Protein AF-A0A1E1LKE5-F1 (afdb_monomer)

Nearest PDB structures (foldseek):
  6qfj-assembly4_D  TM=6.938E-01  e=6.919E+00  Desulfamplus magnetovallimortis
  6h87-assembly1_A-2  TM=5.628E-01  e=7.673E+00  Magnetospirillum gryphiswaldense
  8jiw-assembly1_BD  TM=2.304E-01  e=3.720E+00  Triticum aestivum

Radius of gyration: 19.39 Å; Cα contacts (8 Å, |Δi|>4): 423; chains: 1; bounding box: 46×50×47 Å

Mean predicted aligned error: 7.58 Å

pLDDT: mean 83.62, std 15.42, range [35.84, 97.69]

Sequence (274 aa):
MYQSKLFDRKVVGITKNREGSHVGLVVHEGEIPTPTKDHDWLYNLSYKWFEEEFQDDENSENEDKRAILAHAASMQSIIMLHDIVGYFLKDIVYAISEVQVMPARGQRSVLVFDSNNELEVSSLEHFILVIALKNNSGTFILDLCGAQYGFYQPISRFDEYKARGRAVGPPALFNGPGSIRYRTEHIKDEKTRRGALTRLNLEVSQKLFVGAVNWEHEYGTPIAKMLQASPTMFENRKEGLLHYVAYEVQECLDKMTGAKDPFRYMGIGAPGPT

Foldseek 3Di:
DLLLFKPLFAWPDWDWDDDPLAIEIETETADQPDDPALCSSIDTPPCVNCVPPPPPPVPDDSLVSLLVSLPLCQLLVCLLQLLVVCVLCVVWFPFKWKFWKQWDQASYAYWYAYNVRHTDPRDSTHMWIWTHTPVNPAIKIQRSRCSNRPPPDRIDGPVVCVNTTDTPDDIHTSPDCPHSNNVCPVLCPDPDSSNSSSVLSNLNSVLLNVQLVVLCVVLVHDSVVLVVDDPVSVVVSVVLSVVRSVVSSVVSVCVSVVPDDPCVPPPPDNPPHD

Solvent-accessible surface area (backbone atoms only — not comparable to full-atom values): 15196 Å² total; per-residue (Å²): 111,61,69,80,44,35,26,81,56,47,75,72,46,77,47,82,47,75,59,90,84,32,40,39,37,40,36,33,32,43,83,74,72,90,63,88,52,58,64,63,51,51,27,73,59,66,58,70,80,33,55,80,86,44,64,71,43,99,84,48,80,49,60,65,60,46,15,60,66,17,51,89,30,26,64,57,54,47,44,30,41,43,53,38,51,52,61,78,38,60,90,56,42,67,46,54,27,38,32,4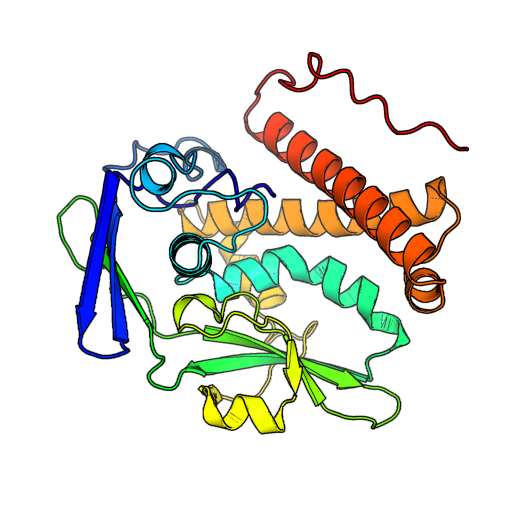8,27,40,64,44,93,46,50,28,44,73,45,44,24,41,63,82,72,45,74,59,82,69,72,76,72,36,42,35,38,40,38,32,35,63,82,70,83,48,47,32,32,45,30,87,28,34,26,26,33,60,40,75,67,38,63,48,48,46,78,68,44,57,78,52,31,44,73,74,61,81,70,18,44,58,92,33,86,67,10,68,61,56,60,43,64,70,41,46,75,40,98,42,74,68,9,28,53,44,43,53,26,48,54,41,9,52,28,42,31,52,32,49,54,49,47,26,65,75,70,72,48,54,67,81,54,42,80,73,43,56,70,69,57,30,51,56,50,50,52,53,49,51,56,49,24,47,47,47,36,49,55,51,50,32,63,74,66,66,51,76,70,79,57,86,77,55,88,74,64,76,83,70,93,126

Organism: NCBI:txid2792576

Secondary structure (DSSP, 8-state):
--TTTEESS-EEEEEEEEETTEEEEEEEEPPPP--SSGGGG-EE--THHHHTTS---TT---HHHHHHHHTT-HHHHHHHHHHHHHHHHTTTEEEEEEEEEEE---SEEEEEE-TTS-B------EEEEEEEETTSS-EEEE-TTGGGGT---SEEEHHHHTTTEEE-SPPEETTSTTSHHHHTTTGGG-SSHHHHHHHHHHHHHHHHHHHHHHHHHHTT--HHHHTTS-HHHHHHHHHHHHHHHHHHHHHHHHHHHT---GGGGS--------

Structure (mmCIF, N/CA/C/O backbone):
data_AF-A0A1E1LKE5-F1
#
_entry.id   AF-A0A1E1LKE5-F1
#
loop_
_atom_site.group_PDB
_atom_site.id
_atom_site.type_symbol
_atom_site.label_atom_id
_atom_site.label_alt_id
_atom_site.label_comp_id
_atom_site.label_asym_id
_atom_site.label_entity_id
_atom_site.label_seq_id
_atom_site.pdbx_PDB_ins_code
_atom_site.Cartn_x
_atom_site.Cartn_y
_atom_site.Cartn_z
_atom_site.occupancy
_atom_site.B_iso_or_equiv
_atom_site.auth_seq_id
_atom_site.auth_comp_id
_atom_site.auth_asym_id
_atom_site.auth_atom_id
_atom_site.pdbx_PDB_model_num
ATOM 1 N N . MET A 1 1 ? -0.833 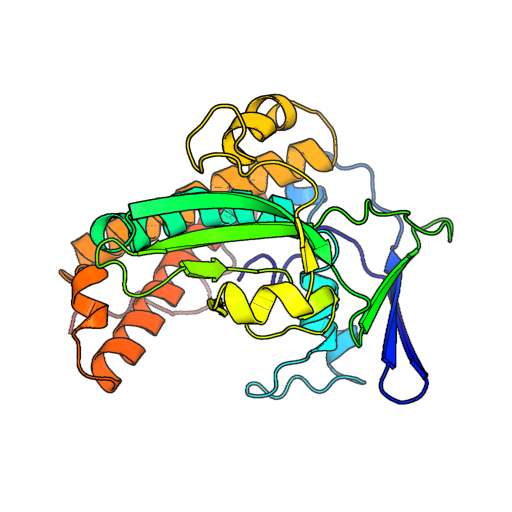8.595 -1.072 1.00 48.12 1 MET A N 1
ATOM 2 C CA . MET A 1 1 ? -0.451 10.014 -1.218 1.00 48.12 1 MET A CA 1
ATOM 3 C C . MET A 1 1 ? 0.938 10.206 -1.802 1.00 48.12 1 MET A C 1
ATOM 5 O O . MET A 1 1 ? 1.045 10.916 -2.792 1.00 48.12 1 MET A O 1
ATOM 9 N N . TYR A 1 2 ? 1.981 9.568 -1.256 1.00 46.91 2 TYR A N 1
ATOM 10 C CA . TYR A 1 2 ? 3.263 9.533 -1.962 1.00 46.91 2 TYR A CA 1
ATOM 11 C C . TYR A 1 2 ? 3.234 8.498 -3.093 1.00 46.91 2 TYR A C 1
ATOM 13 O O . TYR A 1 2 ? 3.533 8.889 -4.196 1.00 46.91 2 TYR A O 1
ATOM 21 N N . GLN A 1 3 ? 2.720 7.269 -2.918 1.00 51.50 3 GLN A N 1
ATOM 22 C CA . GLN A 1 3 ? 2.601 6.297 -4.036 1.00 51.50 3 GLN A CA 1
ATOM 23 C C . GLN A 1 3 ? 1.67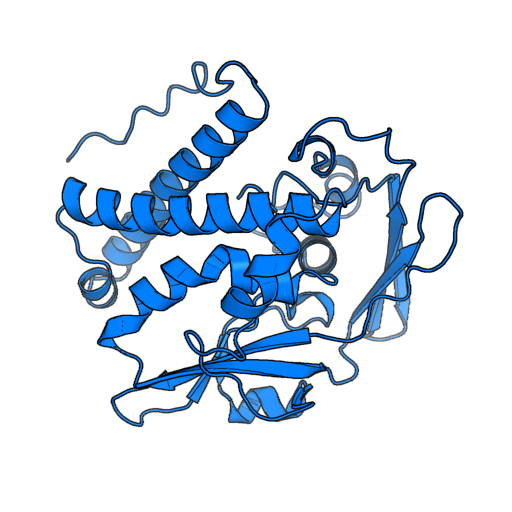5 6.746 -5.184 1.00 51.50 3 GLN A C 1
ATOM 25 O O . GLN A 1 3 ? 1.780 6.276 -6.307 1.00 51.50 3 GLN A O 1
ATOM 30 N N . SER A 1 4 ? 0.765 7.685 -4.915 1.00 51.41 4 SER A N 1
ATOM 31 C CA . SER A 1 4 ? -0.080 8.310 -5.943 1.00 51.41 4 SER A CA 1
ATOM 32 C C . SER A 1 4 ? 0.635 9.428 -6.714 1.00 51.41 4 SER A C 1
ATOM 34 O O . SER A 1 4 ? 0.093 9.917 -7.697 1.00 51.41 4 SER A O 1
ATOM 36 N N . LYS A 1 5 ? 1.816 9.856 -6.247 1.00 54.50 5 LYS A N 1
ATOM 37 C CA . LYS A 1 5 ? 2.658 10.917 -6.829 1.00 54.50 5 LYS A CA 1
ATOM 38 C C . LYS A 1 5 ? 4.022 10.383 -7.297 1.00 54.50 5 LYS A C 1
ATOM 40 O O . LYS A 1 5 ? 4.568 10.862 -8.284 1.00 54.50 5 LYS A O 1
ATOM 45 N N . LEU A 1 6 ? 4.542 9.387 -6.592 1.00 61.66 6 LEU A N 1
ATOM 46 C CA . LEU A 1 6 ? 5.849 8.767 -6.704 1.00 61.66 6 LEU A CA 1
ATOM 47 C C . LEU A 1 6 ? 5.655 7.278 -6.970 1.00 61.66 6 LEU A C 1
ATOM 49 O O . LEU A 1 6 ? 5.021 6.571 -6.193 1.00 61.66 6 LEU A O 1
ATOM 53 N N . PHE A 1 7 ? 6.214 6.818 -8.069 1.00 71.94 7 PHE A N 1
ATOM 54 C CA . PHE A 1 7 ? 6.172 5.454 -8.537 1.00 71.94 7 PHE A CA 1
ATOM 55 C C . PHE A 1 7 ? 7.549 4.830 -8.345 1.00 71.94 7 PHE A C 1
ATOM 57 O O . PHE A 1 7 ? 8.569 5.484 -8.543 1.00 71.94 7 PHE A O 1
ATOM 64 N N . ASP A 1 8 ? 7.606 3.565 -7.956 1.00 73.88 8 ASP A N 1
ATOM 65 C CA . ASP A 1 8 ? 8.868 2.849 -7.759 1.00 73.88 8 ASP A CA 1
ATOM 66 C C . ASP A 1 8 ? 9.497 2.378 -9.079 1.00 73.88 8 ASP A C 1
ATOM 68 O O . ASP A 1 8 ? 10.479 1.635 -9.069 1.00 73.88 8 ASP A O 1
ATOM 72 N N . ARG A 1 9 ? 8.910 2.786 -10.211 1.00 82.69 9 ARG A N 1
ATOM 73 C CA . ARG A 1 9 ? 9.268 2.437 -11.587 1.00 82.69 9 ARG A CA 1
ATOM 74 C C . ARG A 1 9 ? 9.298 3.704 -12.431 1.00 82.69 9 ARG A C 1
ATOM 76 O O . ARG A 1 9 ? 8.473 4.603 -12.260 1.00 82.69 9 ARG A O 1
ATOM 83 N N . LYS A 1 10 ? 10.205 3.766 -13.400 1.00 86.31 10 LYS A N 1
ATOM 84 C CA . LYS A 1 10 ? 10.260 4.874 -14.355 1.00 86.31 10 LYS A CA 1
ATOM 85 C C . LYS A 1 10 ? 9.421 4.531 -15.581 1.00 86.31 10 LYS A C 1
ATOM 87 O O . LYS A 1 10 ? 9.927 3.920 -16.508 1.00 86.31 10 LYS A O 1
ATOM 92 N N . VAL A 1 11 ? 8.150 4.917 -15.607 1.00 86.38 11 VAL A N 1
ATOM 93 C CA . VAL A 1 11 ? 7.261 4.607 -16.744 1.00 86.38 11 VAL A CA 1
ATOM 94 C C . VAL A 1 11 ? 7.517 5.553 -17.916 1.00 86.38 11 VAL A C 1
ATOM 96 O O . VAL A 1 11 ? 7.441 6.774 -17.762 1.00 86.38 11 VAL A O 1
ATOM 99 N N . VAL A 1 12 ? 7.786 4.985 -19.093 1.00 88.62 12 VAL A N 1
ATOM 100 C CA . VAL A 1 12 ? 8.001 5.720 -20.355 1.00 88.62 12 VAL A CA 1
ATOM 101 C C . VAL A 1 12 ? 6.931 5.451 -21.409 1.00 88.62 12 VAL A C 1
ATOM 103 O O . VAL A 1 12 ? 6.930 6.111 -22.443 1.00 88.62 12 VAL A O 1
ATOM 106 N N . GLY A 1 13 ? 6.019 4.512 -21.158 1.00 88.12 13 GLY A N 1
ATOM 107 C CA . GLY A 1 13 ? 4.879 4.261 -22.030 1.00 88.12 13 GLY A CA 1
ATOM 108 C C . GLY A 1 13 ? 3.876 3.302 -21.406 1.00 88.12 13 GLY A C 1
ATOM 109 O O . GLY A 1 13 ? 4.240 2.429 -20.618 1.00 88.12 13 GLY A O 1
ATOM 110 N N . ILE A 1 14 ? 2.606 3.468 -21.767 1.00 88.81 14 ILE A N 1
ATOM 111 C CA . ILE A 1 14 ? 1.515 2.567 -21.395 1.00 88.81 14 ILE A CA 1
ATOM 112 C C . ILE A 1 14 ? 0.719 2.273 -22.665 1.00 88.81 14 ILE A C 1
ATOM 114 O O . ILE A 1 14 ? 0.322 3.196 -23.367 1.00 88.81 14 ILE A O 1
ATOM 118 N N . THR A 1 15 ? 0.474 0.997 -22.954 1.00 90.50 15 THR A N 1
ATOM 119 C CA . THR A 1 15 ? -0.419 0.561 -24.035 1.00 90.50 15 THR A CA 1
ATOM 120 C C . THR A 1 15 ? -1.603 -0.192 -23.444 1.00 90.50 15 THR A C 1
ATOM 122 O O . THR A 1 15 ? -1.434 -1.025 -22.550 1.00 90.50 15 THR A O 1
ATOM 125 N N . LYS A 1 16 ? -2.811 0.071 -23.951 1.00 91.00 16 LYS A N 1
ATOM 126 C CA . LYS A 1 16 ? -4.046 -0.584 -23.509 1.00 91.00 16 LYS A CA 1
ATOM 127 C C . LYS A 1 16 ? -4.640 -1.444 -24.618 1.00 91.00 16 LYS A C 1
ATOM 129 O O . LYS A 1 16 ? -4.980 -0.947 -25.685 1.00 91.00 16 LYS A O 1
ATOM 134 N N . ASN A 1 17 ? -4.848 -2.719 -24.314 1.00 91.00 17 ASN A N 1
ATOM 135 C CA . ASN A 1 17 ? -5.500 -3.689 -25.186 1.00 91.00 17 ASN A CA 1
ATOM 136 C C . ASN A 1 17 ? -6.834 -4.124 -24.567 1.00 91.00 17 ASN A C 1
ATOM 138 O O . ASN A 1 17 ? -6.932 -4.308 -23.352 1.00 91.00 17 ASN A O 1
ATOM 142 N N . ARG A 1 18 ? -7.872 -4.299 -25.389 1.00 90.81 18 ARG A N 1
ATOM 143 C CA . ARG A 1 18 ? -9.178 -4.806 -24.944 1.00 90.81 18 ARG A CA 1
ATOM 144 C C . ARG A 1 18 ? -9.571 -6.024 -25.766 1.00 90.81 18 ARG A C 1
ATOM 146 O O . ARG A 1 18 ? -9.577 -5.957 -26.991 1.00 90.81 18 ARG A O 1
ATOM 153 N N . GLU A 1 19 ? -9.945 -7.102 -25.087 1.00 89.75 19 GLU A N 1
ATOM 154 C CA . GLU A 1 19 ? -10.471 -8.318 -25.707 1.00 89.75 19 GLU A CA 1
ATOM 155 C C . GLU A 1 19 ? -11.762 -8.724 -24.986 1.00 89.75 19 GLU A C 1
ATOM 157 O O . GLU A 1 19 ? -11.749 -9.208 -23.854 1.00 89.75 19 GLU A O 1
ATOM 162 N N . GLY A 1 20 ? -12.910 -8.457 -25.615 1.00 89.56 20 GLY A N 1
ATOM 163 C CA . GLY A 1 20 ? -14.210 -8.602 -24.958 1.00 89.56 20 GLY A CA 1
ATOM 164 C C . GLY A 1 20 ? -14.316 -7.709 -23.716 1.00 89.56 20 GLY A C 1
ATOM 165 O O 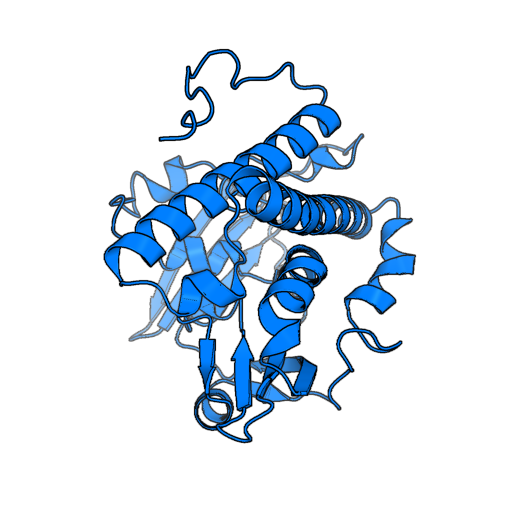. GLY A 1 20 ? -14.154 -6.493 -23.806 1.00 89.56 20 GLY A O 1
ATOM 166 N N . SER A 1 21 ? -14.586 -8.314 -22.555 1.00 87.56 21 SER A N 1
ATOM 167 C CA . SER A 1 21 ? -14.610 -7.621 -21.257 1.00 87.56 21 SER A CA 1
ATOM 168 C C . SER A 1 21 ? -13.243 -7.552 -20.566 1.00 87.56 21 SER A C 1
ATOM 170 O O . SER A 1 21 ? -13.153 -6.980 -19.484 1.00 87.56 21 SER A O 1
ATOM 172 N N . HIS A 1 22 ? -12.198 -8.165 -21.132 1.00 90.19 22 HIS A N 1
ATOM 173 C CA . HIS A 1 22 ? -10.860 -8.176 -20.542 1.00 90.19 22 HIS A CA 1
ATOM 174 C C . HIS A 1 22 ? -10.060 -6.938 -20.953 1.00 90.19 22 HIS A C 1
ATOM 176 O O . HIS A 1 22 ? -10.039 -6.562 -22.128 1.00 90.19 22 HIS A O 1
ATOM 182 N N . VAL A 1 23 ? -9.364 -6.331 -19.991 1.00 90.69 23 VAL A N 1
ATOM 183 C CA . VAL A 1 23 ? -8.480 -5.178 -20.200 1.00 90.69 23 VAL A CA 1
ATOM 184 C C . VAL A 1 23 ? -7.030 -5.567 -19.908 1.00 90.69 23 VAL A C 1
ATOM 186 O O . VAL A 1 23 ? -6.657 -5.842 -18.770 1.00 90.69 23 VAL A O 1
ATOM 189 N N . GLY A 1 24 ? -6.185 -5.552 -20.934 1.00 92.00 24 GLY A N 1
ATOM 190 C CA . GLY A 1 24 ? -4.739 -5.702 -20.800 1.00 92.00 24 GLY A CA 1
ATOM 191 C C . GLY A 1 24 ? -4.043 -4.345 -20.779 1.00 92.00 24 GLY A C 1
ATOM 192 O O . GLY A 1 24 ? -4.257 -3.533 -21.676 1.00 92.00 24 GLY A O 1
ATOM 193 N N . LEU A 1 25 ? -3.195 -4.106 -19.784 1.00 91.38 25 LEU A N 1
ATOM 194 C CA . LEU A 1 25 ? -2.284 -2.965 -19.733 1.00 91.38 25 LEU A CA 1
ATOM 195 C C . LEU A 1 25 ? -0.851 -3.455 -19.922 1.00 91.38 25 LEU A C 1
ATOM 197 O O . LEU A 1 25 ? -0.440 -4.416 -19.277 1.00 91.38 25 LEU A O 1
ATOM 201 N N . VAL A 1 26 ? -0.104 -2.788 -20.792 1.00 92.50 26 VAL A N 1
ATOM 202 C CA . VAL A 1 26 ? 1.321 -3.028 -21.025 1.00 92.50 26 VAL A CA 1
ATOM 203 C C . VAL A 1 26 ? 2.073 -1.772 -20.616 1.00 92.50 26 VAL A C 1
ATOM 205 O O . VAL A 1 26 ? 1.855 -0.712 -21.195 1.00 92.50 26 VAL A O 1
ATOM 208 N N . VAL A 1 27 ? 2.923 -1.879 -19.603 1.00 90.88 27 VAL A N 1
ATOM 209 C CA . VAL A 1 27 ? 3.733 -0.783 -19.070 1.00 90.88 27 VAL A CA 1
ATOM 210 C C . VAL A 1 27 ? 5.165 -0.964 -19.556 1.00 90.88 27 VAL A C 1
ATOM 212 O O . VAL A 1 27 ? 5.725 -2.045 -19.411 1.00 90.88 27 VAL A O 1
ATOM 215 N N . HIS A 1 28 ? 5.755 0.087 -20.114 1.00 91.38 28 HIS A N 1
ATOM 216 C CA . HIS A 1 28 ? 7.154 0.114 -20.533 1.00 91.38 28 HIS A CA 1
ATOM 217 C C . HIS A 1 28 ? 7.962 0.962 -19.554 1.00 91.38 28 HIS A C 1
ATOM 219 O O . HIS A 1 28 ? 7.637 2.134 -19.322 1.00 91.38 28 HIS A O 1
ATOM 225 N N . GLU A 1 29 ? 9.009 0.375 -18.982 1.00 90.25 29 GLU A N 1
ATOM 226 C CA . GLU A 1 29 ? 9.938 1.061 -18.093 1.00 90.25 29 GLU A CA 1
ATOM 227 C C . GLU A 1 29 ? 11.111 1.665 -18.873 1.00 90.25 29 GLU A C 1
ATOM 229 O O . GLU A 1 29 ? 11.599 1.122 -19.861 1.00 90.25 29 GLU A O 1
ATOM 234 N N . GLY A 1 30 ? 11.555 2.839 -18.440 1.00 88.06 30 GLY A N 1
ATOM 235 C CA . GLY A 1 30 ? 12.740 3.503 -18.955 1.00 88.06 30 GLY A CA 1
ATOM 236 C C . GLY A 1 30 ? 13.976 3.139 -18.153 1.00 88.06 30 GLY A C 1
ATOM 237 O O . GLY A 1 30 ? 13.892 2.698 -17.009 1.00 88.06 30 GLY A O 1
ATOM 238 N N . GLU A 1 31 ? 15.138 3.417 -18.733 1.00 88.19 31 GLU A N 1
ATOM 239 C CA . GLU A 1 31 ? 16.419 3.201 -18.068 1.00 88.19 31 GLU A CA 1
ATOM 240 C C . GLU A 1 31 ? 16.496 3.981 -16.744 1.00 88.19 31 GLU A C 1
ATOM 242 O O . GLU A 1 31 ? 16.230 5.196 -16.691 1.00 88.19 31 GLU A O 1
ATOM 247 N N . ILE A 1 32 ? 16.845 3.260 -15.679 1.00 83.06 32 ILE A N 1
ATOM 248 C CA . ILE A 1 32 ? 17.028 3.784 -14.328 1.00 83.06 32 ILE A CA 1
ATOM 249 C C . ILE A 1 32 ? 18.503 4.176 -14.168 1.00 83.06 32 ILE A C 1
ATOM 251 O O . ILE A 1 32 ? 19.369 3.301 -14.241 1.00 83.06 32 ILE A O 1
ATOM 255 N N . PRO A 1 33 ? 18.819 5.468 -13.946 1.00 83.62 33 PRO A N 1
ATOM 256 C CA . PRO A 1 33 ? 20.177 5.882 -13.613 1.00 83.62 33 PRO A CA 1
ATOM 257 C C . PRO A 1 33 ? 20.674 5.150 -12.366 1.00 83.62 33 PRO A C 1
ATOM 259 O O . PRO A 1 33 ? 19.877 4.851 -11.478 1.00 83.62 33 PRO A O 1
ATOM 262 N N . THR A 1 34 ? 21.986 4.919 -12.264 1.00 85.81 34 THR A N 1
ATOM 263 C CA . THR A 1 34 ? 22.591 4.290 -11.082 1.00 85.81 34 THR A CA 1
ATOM 264 C C . THR A 1 34 ? 22.188 5.048 -9.812 1.00 85.81 34 THR A C 1
ATOM 266 O O . THR A 1 34 ? 22.630 6.186 -9.624 1.00 85.81 34 THR A O 1
ATOM 269 N N . PRO A 1 35 ? 21.371 4.444 -8.934 1.00 85.00 35 PRO A N 1
ATOM 270 C CA . PRO A 1 35 ? 20.856 5.133 -7.768 1.00 85.00 35 PRO A CA 1
ATOM 271 C C . PRO A 1 35 ? 21.954 5.255 -6.718 1.00 85.00 35 PRO A C 1
ATOM 273 O O . PRO A 1 35 ? 22.701 4.316 -6.442 1.00 85.00 35 PRO A O 1
ATOM 276 N N . THR A 1 36 ? 22.044 6.436 -6.124 1.00 85.44 36 THR A N 1
ATOM 277 C CA . THR A 1 36 ? 23.004 6.773 -5.069 1.00 85.44 36 THR A CA 1
ATOM 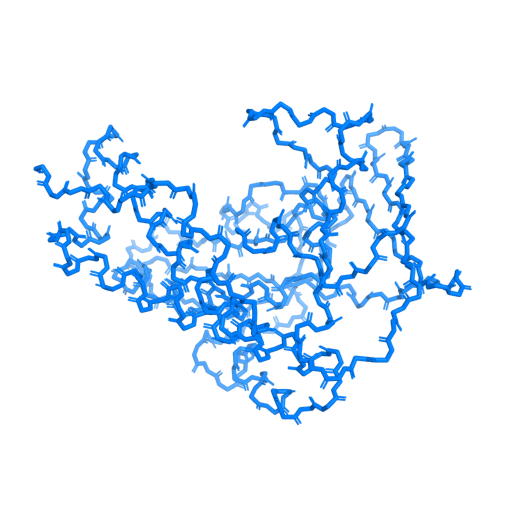278 C C . THR A 1 36 ? 22.359 6.781 -3.687 1.00 85.44 36 THR A C 1
ATOM 280 O O . THR A 1 36 ? 23.049 6.614 -2.680 1.00 85.44 36 THR A O 1
ATOM 283 N N . LYS A 1 37 ? 21.038 6.967 -3.634 1.00 87.69 37 LYS A N 1
ATOM 284 C CA . LYS A 1 37 ? 20.221 7.051 -2.423 1.00 87.69 37 LYS A CA 1
ATOM 285 C C . LYS A 1 37 ? 18.906 6.300 -2.612 1.00 87.69 37 LYS A C 1
ATOM 287 O O . LYS A 1 37 ? 18.480 6.034 -3.731 1.00 87.69 37 LYS A O 1
ATOM 292 N N . ASP A 1 38 ? 18.225 6.008 -1.508 1.00 85.56 38 ASP A N 1
ATOM 293 C CA . ASP A 1 38 ? 16.981 5.229 -1.539 1.00 85.56 38 ASP A CA 1
ATOM 294 C C . ASP A 1 38 ? 15.869 5.889 -2.359 1.00 85.56 38 ASP A C 1
ATOM 296 O O . ASP A 1 38 ? 15.137 5.207 -3.068 1.00 85.56 38 ASP A O 1
ATOM 300 N N . HIS A 1 39 ? 15.762 7.216 -2.309 1.00 84.31 39 HIS A N 1
ATOM 301 C CA . HIS A 1 39 ? 14.745 7.952 -3.058 1.00 84.31 39 HIS A CA 1
ATOM 302 C C . HIS A 1 39 ? 15.030 8.047 -4.561 1.00 84.31 39 HIS A C 1
ATOM 304 O O . HIS A 1 39 ? 14.119 8.388 -5.304 1.00 84.31 39 HIS A O 1
ATOM 310 N N . ASP A 1 40 ? 16.237 7.710 -5.029 1.00 84.25 40 ASP A N 1
ATOM 311 C CA . ASP A 1 40 ? 16.546 7.670 -6.469 1.00 84.25 40 ASP A CA 1
ATOM 312 C C . ASP A 1 40 ? 15.777 6.533 -7.182 1.00 84.25 40 ASP A C 1
ATOM 314 O O . ASP A 1 40 ? 15.691 6.486 -8.411 1.00 84.25 40 ASP A O 1
ATOM 318 N N . TRP A 1 41 ? 15.191 5.615 -6.406 1.00 83.88 41 TRP A N 1
ATOM 319 C CA . TRP A 1 41 ? 14.266 4.587 -6.879 1.00 83.88 41 TRP A CA 1
ATOM 320 C C . TRP A 1 41 ? 12.819 5.075 -7.018 1.00 83.88 41 TRP A C 1
ATOM 322 O O . TRP A 1 41 ? 11.974 4.316 -7.487 1.00 83.88 41 TRP A O 1
ATOM 332 N N . LEU A 1 42 ? 12.519 6.308 -6.600 1.00 83.75 42 LEU A N 1
ATOM 333 C CA . LEU A 1 42 ? 11.198 6.910 -6.712 1.00 83.75 42 LEU A CA 1
ATOM 334 C C . LEU A 1 42 ? 11.169 7.898 -7.882 1.00 83.75 42 LEU A C 1
ATOM 336 O O . LEU A 1 42 ? 11.990 8.806 -7.983 1.00 83.75 42 LEU A O 1
ATOM 340 N N . TYR A 1 43 ? 10.175 7.750 -8.746 1.00 78.06 43 TYR A N 1
ATOM 341 C CA . TYR A 1 43 ? 9.970 8.563 -9.938 1.00 78.06 43 TYR A CA 1
ATOM 342 C C . TYR A 1 43 ? 8.630 9.266 -9.856 1.00 78.06 43 TYR A C 1
ATOM 344 O O . TYR A 1 43 ? 7.655 8.682 -9.405 1.00 78.06 43 TYR A O 1
ATOM 352 N N . ASN A 1 44 ? 8.528 10.498 -10.344 1.00 69.12 44 ASN A N 1
ATOM 353 C CA . ASN A 1 44 ? 7.209 11.103 -10.496 1.00 69.12 44 ASN A CA 1
ATOM 354 C C . ASN A 1 44 ? 6.402 10.301 -11.519 1.00 69.12 44 ASN A C 1
ATOM 356 O O . ASN A 1 44 ? 6.854 10.102 -12.650 1.00 69.12 44 ASN A O 1
ATOM 360 N N . LEU A 1 45 ? 5.201 9.871 -11.134 1.00 66.25 45 LEU A N 1
ATOM 361 C CA . LEU A 1 45 ? 4.261 9.326 -12.100 1.00 66.25 45 LEU A CA 1
ATOM 362 C C . LEU A 1 45 ? 3.831 10.486 -13.005 1.00 66.25 45 LEU A C 1
ATOM 364 O O . LEU A 1 45 ? 3.149 11.405 -12.559 1.00 66.25 45 LEU A O 1
ATOM 368 N N . SER A 1 46 ? 4.293 10.495 -14.257 1.00 63.16 46 SER A N 1
ATOM 369 C CA . SER A 1 46 ? 3.953 11.572 -15.189 1.00 63.16 46 SER A CA 1
ATOM 370 C C . SER A 1 46 ? 2.446 11.563 -15.451 1.00 63.16 46 SER A C 1
ATOM 372 O O . SER A 1 46 ? 1.933 10.658 -16.109 1.00 63.16 46 SER A O 1
ATOM 374 N N . TYR A 1 47 ? 1.753 12.590 -14.952 1.00 55.69 47 TYR A N 1
ATOM 375 C CA . TYR A 1 47 ? 0.311 12.781 -15.135 1.00 55.69 47 TYR A CA 1
ATOM 376 C C . TYR A 1 47 ? -0.086 12.875 -16.609 1.00 55.69 47 TYR A C 1
ATOM 378 O O . TYR A 1 47 ? -1.188 12.476 -16.952 1.00 55.69 47 TYR A O 1
ATOM 386 N N . LYS A 1 48 ? 0.833 13.263 -17.505 1.00 59.19 48 LYS A N 1
ATOM 387 C CA . LYS A 1 48 ? 0.583 13.322 -18.955 1.00 59.19 48 LYS A CA 1
ATOM 388 C C . LYS A 1 48 ? 0.107 11.997 -19.550 1.00 59.19 48 LYS A C 1
ATOM 390 O O . LYS A 1 48 ? -0.689 12.002 -20.478 1.00 59.19 48 LYS A O 1
ATOM 395 N N . TRP A 1 49 ? 0.552 10.867 -18.994 1.00 59.62 49 TRP A N 1
ATOM 396 C CA . TRP A 1 49 ? 0.092 9.540 -19.425 1.00 59.62 49 TRP A CA 1
ATOM 397 C C . TRP A 1 49 ? -1.347 9.238 -19.019 1.00 59.62 49 TRP A C 1
ATOM 399 O O . TRP A 1 49 ? -1.915 8.272 -19.505 1.00 59.62 49 TRP A O 1
ATOM 409 N N . PHE A 1 50 ? -1.915 10.041 -18.124 1.00 61.25 50 PHE A N 1
ATOM 410 C CA . PHE A 1 50 ? -3.277 9.914 -17.633 1.00 61.25 50 PHE A CA 1
ATOM 411 C C . PHE A 1 50 ? -4.153 11.116 -18.037 1.00 61.25 50 PHE A C 1
ATOM 413 O O . PHE A 1 50 ? -5.363 10.985 -18.067 1.00 61.25 50 PHE A O 1
ATOM 420 N N . GLU A 1 51 ? -3.587 12.259 -18.428 1.00 50.44 51 GLU A N 1
ATOM 421 C CA . GLU A 1 51 ? -4.346 13.471 -18.781 1.00 50.44 51 GLU A CA 1
ATOM 422 C C . GLU A 1 51 ? -4.952 13.447 -20.199 1.00 50.44 51 GLU A C 1
ATOM 424 O O . GLU A 1 51 ? -6.077 13.910 -20.375 1.00 50.44 51 GLU A O 1
ATOM 429 N N . GLU A 1 52 ? -4.258 12.903 -21.211 1.00 49.00 52 GLU A N 1
ATOM 430 C CA . GLU A 1 52 ? -4.719 12.993 -22.615 1.00 49.00 52 GLU A CA 1
ATOM 431 C C . GLU A 1 52 ? -5.596 11.805 -23.070 1.00 49.00 52 GLU A C 1
ATOM 433 O O . GLU A 1 52 ? -6.525 11.999 -23.852 1.00 49.00 52 GLU A O 1
ATOM 438 N N . GLU A 1 53 ? -5.370 10.592 -22.546 1.00 47.47 53 GLU A N 1
ATOM 439 C CA . GLU A 1 53 ? -6.168 9.387 -22.868 1.00 47.47 53 GLU A CA 1
ATOM 440 C C . GLU A 1 53 ? -7.039 8.875 -21.705 1.00 47.47 53 GLU A C 1
ATOM 442 O O . GLU A 1 53 ? -7.936 8.057 -21.923 1.00 47.47 53 GLU A O 1
ATOM 447 N N . PHE A 1 54 ? -6.814 9.346 -20.472 1.00 51.59 54 PHE A N 1
ATOM 448 C CA . PHE A 1 54 ? -7.419 8.760 -19.270 1.00 51.59 54 PHE A CA 1
ATOM 449 C C . PHE A 1 54 ? -7.941 9.811 -18.280 1.00 51.59 54 PHE A C 1
ATOM 451 O O . PHE A 1 54 ? -7.650 9.704 -17.089 1.00 51.59 54 PHE A O 1
ATOM 458 N N . GLN A 1 55 ? -8.671 10.810 -18.797 1.00 46.53 55 GLN A N 1
ATOM 459 C CA . GLN A 1 55 ? -9.274 11.943 -18.073 1.00 46.53 55 GLN A CA 1
ATOM 460 C C . GLN A 1 55 ? -9.371 11.711 -16.553 1.00 46.53 55 GLN A C 1
ATOM 462 O O . GLN A 1 55 ? -10.256 10.996 -16.084 1.00 46.53 55 GLN A O 1
ATOM 467 N N . ASP A 1 56 ? -8.438 12.308 -15.801 1.00 45.03 56 ASP A N 1
ATOM 468 C CA . ASP A 1 56 ? -8.541 12.487 -14.350 1.00 45.03 56 ASP A CA 1
ATOM 469 C C . ASP A 1 56 ? -9.710 13.474 -14.125 1.00 45.03 56 ASP A C 1
ATOM 471 O O . ASP A 1 56 ? -9.520 14.680 -13.990 1.00 45.03 56 ASP A O 1
ATOM 475 N N . ASP A 1 57 ? -10.952 12.985 -14.150 1.00 46.12 57 ASP A N 1
ATOM 476 C CA . ASP A 1 57 ? -12.025 13.667 -13.431 1.00 46.12 57 ASP A CA 1
ATOM 477 C C . ASP A 1 57 ? -11.642 13.542 -11.949 1.00 46.12 57 ASP A C 1
ATOM 479 O O . ASP A 1 57 ? -11.356 12.437 -11.479 1.00 46.12 57 ASP A O 1
ATOM 483 N N . GLU A 1 58 ? -11.595 14.642 -11.197 1.00 45.44 58 GLU A N 1
ATOM 484 C CA . GLU A 1 58 ? -11.271 14.622 -9.759 1.00 45.44 58 GLU A CA 1
ATOM 485 C C . GLU A 1 58 ? -12.217 13.692 -8.967 1.00 45.44 58 GLU A C 1
ATOM 487 O O . GLU A 1 58 ? -11.896 13.274 -7.854 1.00 45.44 58 GLU A O 1
ATOM 492 N N . ASN A 1 59 ? -13.342 13.299 -9.583 1.00 46.59 59 ASN A N 1
ATOM 493 C CA . ASN A 1 59 ? -14.288 12.299 -9.096 1.00 46.59 59 ASN A CA 1
ATOM 494 C C . ASN A 1 59 ? -14.210 10.922 -9.795 1.00 46.59 59 ASN A C 1
ATOM 496 O O . ASN A 1 59 ? -14.837 9.977 -9.309 1.00 46.59 59 ASN A O 1
ATOM 500 N N . SER A 1 60 ? -13.475 10.762 -10.907 1.00 45.59 60 SER A N 1
ATOM 501 C CA . SER A 1 60 ? -13.350 9.483 -11.619 1.00 45.59 60 SER A CA 1
ATOM 502 C C . SER A 1 60 ? -12.086 8.724 -11.241 1.00 45.59 60 SER A C 1
ATOM 504 O O . SER A 1 60 ? -10.943 9.060 -11.543 1.00 45.59 60 SER A O 1
ATOM 506 N N . GLU A 1 61 ? -12.365 7.608 -10.601 1.00 57.81 61 GLU A N 1
ATOM 507 C CA . GLU A 1 61 ? -11.537 6.448 -10.384 1.00 57.81 61 GLU A CA 1
ATOM 508 C C . GLU A 1 61 ? -10.869 5.959 -11.681 1.00 57.81 61 GLU A C 1
ATOM 510 O O . GLU A 1 61 ? -11.383 5.062 -12.345 1.00 57.81 61 GLU A O 1
ATOM 515 N N . ASN A 1 62 ? -9.706 6.503 -12.050 1.00 78.75 62 ASN A N 1
ATOM 516 C CA . ASN A 1 62 ? -8.929 5.946 -13.154 1.00 78.75 62 ASN A CA 1
ATOM 517 C C . ASN A 1 62 ? -8.464 4.523 -12.789 1.00 78.75 62 ASN A C 1
ATOM 519 O O . ASN A 1 62 ? -7.440 4.296 -12.140 1.00 78.75 62 ASN A O 1
ATOM 523 N N . GLU A 1 63 ? -9.279 3.549 -13.179 1.00 85.50 63 GLU A N 1
ATOM 524 C CA . GLU A 1 63 ? -9.089 2.125 -12.950 1.00 85.50 63 GLU A CA 1
ATOM 525 C C . GLU A 1 63 ? -7.747 1.614 -13.479 1.00 85.50 63 GLU A C 1
ATOM 527 O O . GLU A 1 63 ? -7.162 0.698 -12.897 1.00 85.50 63 GLU A O 1
ATOM 532 N N . ASP A 1 64 ? -7.259 2.201 -14.575 1.00 85.62 64 ASP A N 1
ATOM 533 C CA . ASP A 1 64 ? -5.992 1.828 -15.193 1.00 85.62 64 ASP A CA 1
ATOM 534 C C . ASP A 1 64 ? -4.821 2.303 -14.328 1.00 85.62 64 ASP A C 1
ATOM 536 O O . ASP A 1 64 ? -3.949 1.508 -13.980 1.00 85.62 64 ASP A O 1
ATOM 540 N N . LYS A 1 65 ? -4.862 3.563 -13.881 1.00 82.88 65 LYS A N 1
ATOM 541 C CA . LYS A 1 65 ? -3.915 4.128 -12.911 1.00 82.88 65 LYS A CA 1
ATOM 542 C C . LYS A 1 65 ? -3.897 3.309 -11.623 1.00 82.88 65 LYS A C 1
ATOM 544 O O . LYS A 1 65 ? -2.827 2.921 -11.167 1.00 82.88 65 LYS A O 1
ATOM 549 N N . ARG A 1 66 ? -5.065 2.967 -11.067 1.00 85.44 66 ARG A N 1
ATOM 550 C CA . ARG A 1 66 ? -5.174 2.111 -9.868 1.00 85.44 66 ARG A CA 1
ATOM 551 C C . ARG A 1 66 ? -4.554 0.732 -10.087 1.00 85.44 66 ARG A C 1
ATOM 553 O O . ARG A 1 66 ? -3.855 0.240 -9.207 1.00 85.44 66 ARG A O 1
ATOM 560 N N . ALA A 1 67 ? -4.792 0.117 -11.242 1.00 89.25 67 ALA A N 1
ATOM 561 C CA . ALA A 1 67 ? -4.237 -1.192 -11.565 1.00 89.25 67 ALA A CA 1
ATOM 562 C C . ALA A 1 67 ? -2.710 -1.163 -11.703 1.00 89.25 67 ALA A C 1
ATOM 564 O O . ALA A 1 67 ? -2.044 -2.056 -11.189 1.00 89.25 67 ALA A O 1
ATOM 565 N N . ILE A 1 68 ? -2.165 -0.129 -12.349 1.00 87.44 68 ILE A N 1
ATOM 566 C CA . ILE A 1 68 ? -0.719 0.067 -12.507 1.00 87.44 68 ILE A CA 1
ATOM 567 C C . ILE A 1 68 ? -0.064 0.337 -11.150 1.00 87.44 68 ILE A C 1
ATOM 569 O O . ILE A 1 68 ? 0.930 -0.301 -10.822 1.00 87.44 68 ILE A O 1
ATOM 573 N N . LEU A 1 69 ? -0.657 1.212 -10.330 1.00 84.81 69 LEU A N 1
ATOM 574 C CA . LEU A 1 69 ? -0.177 1.508 -8.976 1.00 84.81 69 LEU A CA 1
ATOM 575 C C . LEU A 1 69 ? -0.198 0.284 -8.050 1.00 84.81 69 LEU A C 1
ATOM 577 O O . LEU A 1 69 ? 0.648 0.159 -7.171 1.00 84.81 69 LEU A O 1
ATOM 581 N N . ALA A 1 70 ? -1.163 -0.615 -8.239 1.00 88.75 70 ALA A N 1
ATOM 582 C CA . ALA A 1 70 ? -1.300 -1.836 -7.454 1.00 88.75 70 ALA A CA 1
ATOM 583 C C . ALA A 1 70 ? -0.423 -2.998 -7.952 1.00 88.75 70 ALA A C 1
ATOM 585 O O . ALA A 1 70 ? -0.259 -3.985 -7.228 1.00 88.75 70 ALA A O 1
ATOM 586 N N . HIS A 1 71 ? 0.101 -2.928 -9.179 1.00 89.25 71 HIS A N 1
ATOM 587 C CA . HIS A 1 71 ? 0.782 -4.056 -9.802 1.00 89.25 71 HIS A CA 1
ATOM 588 C C . HIS A 1 71 ? 2.046 -4.447 -9.031 1.00 89.25 71 HIS A C 1
ATOM 590 O O . HIS A 1 71 ? 2.942 -3.628 -8.832 1.00 89.25 71 HIS A O 1
ATOM 596 N N . ALA A 1 72 ? 2.109 -5.710 -8.595 1.00 87.75 72 ALA A N 1
ATOM 597 C CA . ALA A 1 72 ? 3.212 -6.257 -7.797 1.00 87.75 72 ALA A CA 1
ATOM 598 C C . ALA A 1 72 ? 3.531 -5.466 -6.502 1.00 87.75 72 ALA A C 1
ATOM 600 O O . ALA A 1 72 ? 4.605 -5.620 -5.921 1.00 87.75 72 ALA A O 1
ATOM 601 N N . ALA A 1 73 ? 2.587 -4.654 -6.007 1.00 88.94 73 ALA A N 1
ATOM 602 C CA . ALA A 1 73 ? 2.783 -3.799 -4.836 1.00 88.94 73 ALA A CA 1
ATOM 603 C C . ALA A 1 73 ? 2.250 -4.409 -3.526 1.00 88.94 73 ALA A C 1
ATOM 605 O O . ALA A 1 73 ? 2.514 -3.869 -2.456 1.00 88.94 73 ALA A O 1
ATOM 606 N N . SER A 1 74 ? 1.541 -5.546 -3.575 1.00 91.69 74 SER A N 1
ATOM 607 C CA . SER A 1 74 ? 0.785 -6.098 -2.432 1.00 91.69 74 SER A CA 1
ATOM 608 C C . SER A 1 74 ? 1.614 -6.289 -1.157 1.00 91.69 74 SER A C 1
ATOM 610 O O . SER A 1 74 ? 1.184 -5.896 -0.071 1.00 91.69 74 SER A O 1
ATOM 612 N N . MET A 1 75 ? 2.839 -6.809 -1.279 1.00 91.06 75 MET A N 1
ATOM 613 C CA . MET A 1 75 ? 3.763 -6.937 -0.149 1.00 91.06 75 MET A CA 1
ATOM 614 C C . MET A 1 75 ? 4.161 -5.566 0.416 1.00 91.06 75 MET A C 1
ATOM 616 O O . MET A 1 75 ? 4.120 -5.364 1.627 1.00 91.06 75 MET A O 1
ATOM 620 N N . GLN A 1 76 ? 4.511 -4.612 -0.452 1.00 89.94 76 GLN A N 1
ATOM 621 C CA . GLN A 1 76 ? 4.923 -3.263 -0.051 1.00 89.94 76 GLN A CA 1
ATOM 622 C C . GLN A 1 76 ? 3.775 -2.488 0.600 1.00 89.94 76 GLN A C 1
ATOM 624 O O . GLN A 1 76 ? 3.983 -1.814 1.605 1.00 89.94 76 GLN A O 1
ATOM 629 N N . SER A 1 77 ? 2.551 -2.634 0.092 1.00 91.25 77 SER A N 1
ATOM 630 C CA . SER A 1 77 ? 1.358 -2.030 0.684 1.00 91.25 77 SER A CA 1
ATOM 631 C C . SER A 1 77 ? 1.073 -2.569 2.085 1.00 91.25 77 SER A C 1
ATOM 633 O O . SER A 1 77 ? 0.695 -1.791 2.958 1.00 91.25 77 SER A O 1
ATOM 635 N N . ILE A 1 78 ? 1.302 -3.866 2.331 1.00 93.94 78 ILE A N 1
ATOM 636 C CA . ILE A 1 78 ? 1.200 -4.428 3.684 1.00 93.94 78 ILE A CA 1
ATOM 637 C C . ILE A 1 78 ? 2.288 -3.853 4.591 1.00 93.94 78 ILE A C 1
ATOM 639 O O . ILE A 1 78 ? 1.954 -3.433 5.690 1.00 93.94 78 ILE A O 1
ATOM 643 N N . ILE A 1 79 ? 3.550 -3.768 4.147 1.00 93.88 79 ILE A N 1
ATOM 644 C CA . ILE A 1 79 ? 4.641 -3.166 4.943 1.00 93.88 79 ILE A CA 1
ATOM 645 C C . ILE A 1 79 ? 4.302 -1.720 5.317 1.00 93.88 79 ILE A C 1
ATOM 647 O O . ILE A 1 79 ? 4.415 -1.351 6.482 1.00 93.88 79 ILE A O 1
ATOM 651 N N . MET A 1 80 ? 3.865 -0.932 4.332 1.00 92.38 80 MET A N 1
ATOM 652 C CA . MET A 1 80 ? 3.540 0.486 4.470 1.00 92.38 80 MET A CA 1
ATOM 653 C C . MET A 1 80 ? 2.358 0.738 5.411 1.00 92.38 80 MET A C 1
ATOM 655 O O . MET A 1 80 ? 2.350 1.737 6.119 1.00 92.38 80 MET A O 1
ATOM 659 N N . LEU A 1 81 ? 1.334 -0.119 5.395 1.00 93.38 81 LEU A N 1
ATOM 660 C CA . LEU A 1 81 ? 0.131 0.070 6.212 1.00 93.38 81 LEU A CA 1
ATOM 661 C C . LEU A 1 81 ? 0.120 -0.781 7.486 1.00 93.38 81 LEU A C 1
ATOM 663 O O . LEU A 1 81 ? -0.872 -0.753 8.214 1.00 93.38 81 LEU A O 1
ATOM 667 N N . HIS A 1 82 ? 1.188 -1.529 7.770 1.00 94.62 82 HIS A N 1
ATOM 668 C CA . HIS A 1 82 ? 1.213 -2.517 8.850 1.00 94.62 82 HIS A CA 1
ATOM 669 C C . HIS A 1 82 ? 0.856 -1.894 10.206 1.00 94.62 82 HIS A C 1
ATOM 671 O O . HIS A 1 82 ? -0.125 -2.290 10.843 1.00 94.62 82 HIS A O 1
ATOM 677 N N . ASP A 1 83 ? 1.584 -0.847 10.597 1.00 94.38 83 ASP A N 1
ATOM 678 C CA . ASP A 1 83 ? 1.449 -0.242 11.925 1.00 94.38 83 ASP A CA 1
ATOM 679 C C . ASP A 1 83 ? 0.077 0.438 12.096 1.00 94.38 83 ASP A C 1
ATOM 681 O O . ASP A 1 83 ? -0.601 0.264 13.114 1.00 94.38 83 ASP A O 1
ATOM 685 N N . ILE A 1 84 ? -0.382 1.168 11.071 1.00 94.00 84 ILE A N 1
ATOM 686 C CA . ILE A 1 84 ? -1.658 1.896 11.118 1.00 94.00 84 ILE A CA 1
ATOM 687 C C . ILE A 1 84 ? -2.871 0.957 11.076 1.00 94.00 84 ILE A C 1
ATOM 689 O O . ILE A 1 84 ? -3.840 1.184 11.800 1.00 94.00 84 ILE A O 1
ATOM 693 N N . VAL A 1 85 ? -2.816 -0.133 10.301 1.00 94.69 85 VAL A N 1
ATOM 694 C CA . VAL A 1 85 ? -3.882 -1.148 10.271 1.00 94.69 85 VAL A CA 1
ATOM 695 C C . VAL A 1 85 ? -3.989 -1.834 11.627 1.00 94.69 85 VAL A C 1
ATOM 697 O O . VAL A 1 85 ? -5.091 -1.945 12.166 1.00 94.69 85 VAL A O 1
ATOM 700 N N . GLY A 1 86 ? -2.860 -2.239 12.218 1.00 94.38 86 GLY A N 1
ATOM 701 C CA . GLY A 1 86 ? -2.841 -2.802 13.567 1.00 94.38 86 GLY A CA 1
ATOM 702 C C . GLY A 1 86 ? -3.433 -1.839 14.597 1.00 94.38 86 GLY A C 1
ATOM 703 O O . GLY A 1 86 ? -4.251 -2.244 15.425 1.00 94.38 86 GLY A O 1
ATOM 704 N N . TYR A 1 87 ? -3.081 -0.554 14.505 1.00 94.19 87 TYR A N 1
ATOM 705 C CA . TYR A 1 87 ? -3.574 0.475 15.414 1.00 94.19 87 TYR A CA 1
ATOM 706 C C . TYR A 1 87 ? -5.082 0.719 15.298 1.00 94.19 87 TYR A C 1
ATOM 708 O O . TYR A 1 87 ? -5.785 0.679 16.310 1.00 94.19 87 TYR A O 1
ATOM 716 N N . PHE A 1 88 ? -5.595 0.933 14.083 1.00 92.19 88 PHE A N 1
ATOM 717 C CA . PHE A 1 88 ? -7.007 1.274 13.851 1.00 92.19 88 PHE A CA 1
ATOM 718 C C . PHE A 1 88 ? -7.940 0.128 14.223 1.00 92.19 88 PHE A C 1
ATOM 720 O O . PHE A 1 88 ? -9.079 0.345 14.635 1.00 92.19 88 PHE A O 1
ATOM 727 N N . LEU A 1 89 ? -7.458 -1.103 14.076 1.00 92.19 89 LEU A N 1
ATOM 728 C CA . LEU A 1 89 ? -8.271 -2.296 14.229 1.00 92.19 89 LEU A CA 1
ATOM 729 C C . LEU A 1 89 ? -8.176 -2.941 15.619 1.00 92.19 89 LEU A C 1
ATOM 731 O O . LEU A 1 89 ? -9.005 -3.800 15.928 1.00 92.19 89 LEU A O 1
ATOM 735 N N . LYS A 1 90 ? -7.230 -2.527 16.477 1.00 91.25 90 LYS A N 1
ATOM 736 C CA . LYS A 1 90 ? -6.903 -3.174 17.769 1.00 91.25 90 LYS A CA 1
ATOM 737 C C . LYS A 1 90 ? -8.118 -3.484 18.658 1.00 91.25 90 LYS A C 1
ATOM 739 O O . LYS A 1 90 ? -8.169 -4.517 19.333 1.00 91.25 90 LYS A O 1
ATOM 744 N N . ASP A 1 91 ? -9.125 -2.614 18.643 1.00 90.19 91 ASP A N 1
ATOM 745 C CA . ASP A 1 91 ? -10.287 -2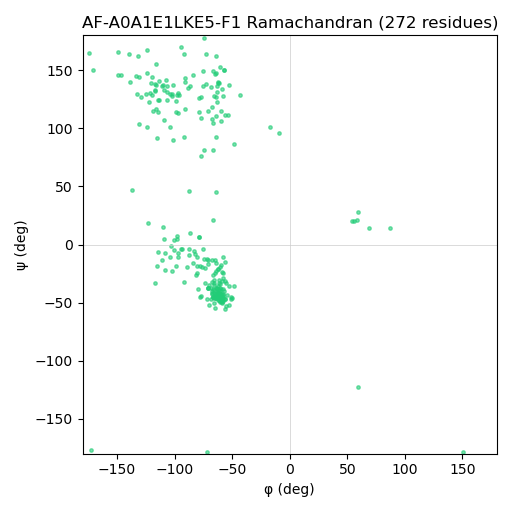.725 19.523 1.00 90.19 91 ASP A CA 1
ATOM 746 C C . ASP A 1 91 ? -11.422 -3.560 18.918 1.00 90.19 91 ASP A C 1
ATOM 748 O O . ASP A 1 91 ? -12.216 -4.119 19.674 1.00 90.19 91 ASP A O 1
ATOM 752 N N . ILE A 1 92 ? -11.444 -3.754 17.594 1.00 91.00 92 ILE A N 1
ATOM 753 C CA . ILE A 1 92 ? -12.551 -4.416 16.881 1.00 91.00 92 ILE A CA 1
ATOM 754 C C . ILE A 1 92 ? -12.208 -5.820 16.361 1.00 91.00 92 ILE A C 1
ATOM 756 O O . ILE A 1 92 ? -13.111 -6.636 16.158 1.00 91.00 92 ILE A O 1
ATOM 760 N N . VAL A 1 93 ? -10.922 -6.138 16.182 1.00 94.50 93 VAL A N 1
ATOM 761 C CA . VAL A 1 93 ? -10.481 -7.413 15.585 1.00 94.50 93 VAL A CA 1
ATOM 762 C C . VAL A 1 93 ? -10.002 -8.415 16.624 1.00 94.50 93 VAL A C 1
ATOM 764 O O . VAL A 1 93 ? -9.306 -8.075 17.575 1.00 94.50 93 VAL A O 1
ATOM 767 N N . TYR A 1 94 ? -10.399 -9.670 16.448 1.00 95.38 94 TYR A N 1
ATOM 768 C CA . TYR A 1 94 ? -9.876 -10.803 17.203 1.00 95.38 94 TYR A CA 1
ATOM 769 C C . TYR A 1 94 ? -8.494 -11.203 16.687 1.00 95.38 94 TYR A C 1
ATOM 771 O O . TYR A 1 94 ? -7.577 -11.431 17.471 1.00 95.38 94 TYR A O 1
ATOM 779 N N . ALA A 1 95 ? -8.349 -11.267 15.363 1.00 96.12 95 ALA A N 1
ATOM 780 C CA . ALA A 1 95 ? -7.107 -11.642 14.711 1.00 96.12 95 ALA A CA 1
ATOM 781 C C . ALA A 1 95 ? -6.976 -10.947 13.355 1.00 96.12 95 ALA A C 1
ATOM 783 O O . ALA A 1 95 ? -7.960 -10.765 12.635 1.00 96.12 95 ALA A O 1
ATOM 784 N N . ILE A 1 96 ? -5.734 -10.618 13.008 1.00 97.69 96 ILE A N 1
ATOM 785 C CA . ILE A 1 96 ? -5.324 -10.240 11.658 1.00 97.69 96 ILE A CA 1
ATOM 786 C C . ILE A 1 96 ? -4.320 -11.295 11.202 1.00 97.69 96 ILE A C 1
ATOM 788 O O . ILE A 1 96 ? -3.422 -11.692 11.954 1.00 97.69 96 ILE A O 1
ATOM 792 N N . SER A 1 97 ? -4.490 -11.792 9.988 1.00 97.12 97 SER A N 1
ATOM 793 C CA . SER A 1 97 ? -3.576 -12.744 9.371 1.00 97.12 97 SER A CA 1
ATOM 794 C C . SER A 1 97 ? -3.207 -12.298 7.973 1.00 97.12 97 SER A C 1
ATOM 796 O O . SER A 1 97 ? -4.032 -11.760 7.246 1.00 97.12 97 SER A O 1
ATOM 798 N N . GLU A 1 98 ? -1.973 -12.551 7.586 1.00 96.94 98 GLU A N 1
ATOM 799 C CA . GLU A 1 98 ? -1.469 -12.283 6.252 1.00 96.94 98 GLU A CA 1
ATOM 800 C C . GLU A 1 98 ? -1.536 -13.566 5.437 1.00 96.94 98 GLU A C 1
ATOM 802 O O . GLU A 1 98 ? -1.112 -14.632 5.895 1.00 96.94 98 GLU A O 1
ATOM 807 N N . VAL A 1 99 ? -2.096 -13.480 4.235 1.00 95.38 99 VAL A N 1
ATOM 808 C CA . VAL A 1 99 ? -2.299 -14.644 3.378 1.00 95.38 99 VAL A CA 1
ATOM 809 C C . VAL A 1 99 ? -1.754 -14.357 1.996 1.00 95.38 99 VAL A C 1
ATOM 811 O O . VAL A 1 99 ? -2.129 -13.379 1.354 1.00 95.38 99 VAL A O 1
ATOM 814 N N . GLN A 1 100 ? -0.891 -15.254 1.532 1.00 94.56 100 GLN A N 1
ATOM 815 C CA . GLN A 1 100 ? -0.517 -15.324 0.132 1.00 94.56 100 GLN A CA 1
ATOM 816 C C . GLN A 1 100 ? -1.647 -15.986 -0.648 1.00 94.56 100 GLN A C 1
ATOM 818 O O . GLN A 1 100 ? -2.083 -17.095 -0.319 1.00 94.56 100 GLN A O 1
ATOM 823 N N . VAL A 1 101 ? -2.106 -15.322 -1.696 1.00 93.12 101 VAL A N 1
ATOM 824 C CA . VAL A 1 101 ? -3.156 -15.803 -2.578 1.00 93.12 101 VAL A CA 1
ATOM 825 C C . VAL A 1 101 ? -2.667 -15.841 -4.013 1.00 93.12 101 VAL A C 1
ATOM 827 O O . VAL A 1 101 ? -1.868 -15.020 -4.453 1.00 93.12 101 VAL A O 1
ATOM 830 N N . MET A 1 102 ? -3.184 -16.814 -4.748 1.00 91.19 102 MET A N 1
ATOM 831 C CA . MET A 1 102 ? -3.135 -16.815 -6.190 1.00 91.19 102 MET A CA 1
ATOM 832 C C . MET A 1 102 ? -4.489 -16.312 -6.684 1.00 91.19 102 MET A C 1
ATOM 834 O O . MET A 1 102 ? -5.507 -16.975 -6.432 1.00 91.19 102 MET A O 1
ATOM 838 N N . PRO A 1 103 ? -4.529 -15.145 -7.337 1.00 86.56 103 PRO A N 1
ATOM 839 C CA . PRO A 1 103 ? -5.763 -14.577 -7.851 1.00 86.56 103 PRO A CA 1
ATOM 840 C C . PRO A 1 103 ? -6.350 -15.491 -8.933 1.00 86.56 103 PRO A C 1
ATOM 842 O O . PRO A 1 103 ? -5.634 -16.163 -9.682 1.00 86.56 103 PRO A O 1
ATOM 845 N N . ALA A 1 104 ? -7.675 -15.522 -9.020 1.00 84.62 104 ALA A N 1
ATOM 846 C CA . ALA A 1 104 ? -8.363 -16.047 -10.187 1.00 84.62 104 ALA A CA 1
ATOM 847 C C . ALA A 1 104 ? -8.035 -15.168 -11.405 1.00 84.62 104 ALA A C 1
ATOM 849 O O . ALA A 1 104 ? -7.594 -14.027 -11.258 1.00 84.62 104 ALA A O 1
ATOM 850 N N . ARG A 1 105 ? -8.271 -15.679 -12.621 1.00 77.44 105 ARG A N 1
ATOM 851 C CA . ARG A 1 105 ? -8.186 -14.838 -13.823 1.00 77.44 105 ARG A CA 1
ATOM 852 C C . ARG A 1 105 ? -9.192 -13.693 -13.682 1.00 77.44 105 ARG A C 1
ATOM 854 O O . ARG A 1 105 ? -10.397 -13.923 -13.757 1.00 77.44 105 ARG A O 1
ATOM 861 N N . GLY A 1 106 ? -8.679 -12.496 -13.413 1.00 78.81 106 GLY A N 1
ATOM 862 C CA . GLY A 1 106 ? -9.467 -11.275 -13.321 1.00 78.81 106 GLY A CA 1
ATOM 863 C C . GLY A 1 106 ? -9.900 -10.777 -14.697 1.00 78.81 106 GLY A C 1
ATOM 864 O O . GLY A 1 106 ? -9.505 -11.326 -15.723 1.00 78.81 106 GLY A O 1
ATOM 865 N N . GLN A 1 107 ? -10.673 -9.692 -14.719 1.00 85.38 107 GLN A N 1
ATOM 866 C CA . GLN A 1 107 ? -11.031 -8.980 -15.956 1.00 85.38 107 GLN A CA 1
ATOM 867 C C . GLN A 1 107 ? -9.898 -8.066 -16.447 1.00 85.38 107 GLN A C 1
ATOM 869 O O . GLN A 1 107 ? -10.081 -7.262 -17.361 1.00 85.38 107 GLN A O 1
ATOM 874 N N . ARG A 1 108 ? -8.734 -8.144 -15.795 1.00 89.56 108 ARG A N 1
ATOM 875 C CA . ARG A 1 108 ? -7.613 -7.253 -16.030 1.00 89.56 108 ARG A CA 1
ATOM 876 C C . ARG A 1 108 ? -6.280 -7.958 -15.836 1.00 89.56 108 ARG A C 1
ATOM 878 O O . ARG A 1 108 ? -6.145 -8.832 -14.980 1.00 89.56 108 ARG A O 1
ATOM 885 N N . SER A 1 109 ? -5.302 -7.551 -16.633 1.00 90.62 109 SER A N 1
ATOM 886 C CA . SER A 1 109 ? -3.906 -7.964 -16.507 1.00 90.62 109 SER A CA 1
ATOM 887 C C . SER A 1 109 ? -2.986 -6.775 -16.744 1.00 90.62 109 SER A C 1
ATOM 889 O O . SER A 1 109 ? -3.221 -5.998 -17.669 1.00 90.62 109 SER A O 1
ATOM 891 N N . VAL A 1 110 ? -1.924 -6.668 -15.953 1.00 90.69 110 VAL A N 1
ATOM 892 C CA . VAL A 1 110 ? -0.843 -5.701 -16.160 1.00 90.69 110 VAL A CA 1
ATOM 893 C C . VAL A 1 110 ? 0.419 -6.487 -16.498 1.00 90.69 110 VAL A C 1
ATOM 895 O O . VAL A 1 110 ? 0.790 -7.396 -15.758 1.00 90.69 110 VAL A O 1
ATOM 898 N N . LEU A 1 111 ? 1.026 -6.173 -17.638 1.00 91.44 111 LEU A N 1
ATOM 899 C CA . LEU A 1 111 ? 2.321 -6.684 -18.075 1.00 91.44 111 LEU A CA 1
ATOM 900 C C . LEU A 1 111 ? 3.321 -5.540 -18.019 1.00 91.44 111 LEU A C 1
ATOM 902 O O . LEU A 1 111 ? 2.995 -4.431 -18.443 1.00 91.44 111 LEU A O 1
ATOM 906 N N . VAL A 1 112 ? 4.525 -5.810 -17.531 1.00 90.00 112 VAL A N 1
ATOM 907 C CA . VAL A 1 112 ? 5.584 -4.806 -17.458 1.00 90.00 112 VAL A CA 1
ATOM 908 C C . VAL A 1 112 ? 6.773 -5.268 -18.280 1.00 90.00 112 VAL A C 1
ATOM 910 O O . VAL A 1 112 ? 7.238 -6.391 -18.118 1.00 90.00 112 VAL A O 1
ATOM 913 N N . PHE A 1 113 ? 7.243 -4.400 -19.165 1.00 91.62 113 PHE A N 1
ATOM 914 C CA . PHE A 1 113 ? 8.470 -4.573 -19.924 1.00 91.62 113 PHE A CA 1
ATOM 915 C C . PHE A 1 113 ? 9.534 -3.639 -19.364 1.00 91.62 113 PHE A C 1
ATOM 917 O O . PHE A 1 113 ? 9.270 -2.450 -19.167 1.00 91.62 113 PHE A O 1
ATOM 924 N N . ASP A 1 114 ? 10.720 -4.178 -19.104 1.00 90.12 114 ASP A N 1
ATOM 925 C CA . ASP A 1 114 ? 11.858 -3.392 -18.647 1.00 90.12 114 ASP A CA 1
ATOM 926 C C . ASP A 1 114 ? 12.433 -2.509 -19.776 1.00 90.12 114 ASP A C 1
ATOM 928 O O . ASP A 1 114 ? 11.955 -2.508 -20.916 1.00 90.12 114 ASP A O 1
ATOM 932 N N . SER A 1 115 ? 13.499 -1.764 -19.476 1.00 90.31 115 SER A N 1
ATOM 933 C CA . SER A 1 115 ? 14.159 -0.896 -20.459 1.00 90.31 115 SER A CA 1
ATOM 934 C C . SER A 1 115 ? 14.815 -1.640 -21.629 1.00 90.31 115 SER A C 1
ATOM 936 O O . SER A 1 115 ? 15.180 -1.005 -22.616 1.00 90.31 115 SER A O 1
ATOM 938 N N . ASN A 1 116 ? 14.970 -2.963 -21.537 1.00 92.00 116 ASN A N 1
ATOM 939 C CA . ASN A 1 116 ? 15.498 -3.826 -22.592 1.00 92.00 116 ASN A CA 1
ATOM 940 C C . ASN A 1 116 ? 14.380 -4.510 -23.400 1.00 92.00 116 ASN A C 1
ATOM 942 O O . ASN A 1 116 ? 14.677 -5.347 -24.254 1.00 92.00 116 ASN A O 1
ATOM 946 N N . ASN A 1 117 ? 13.109 -4.150 -23.167 1.00 90.06 117 ASN A N 1
ATOM 947 C CA . ASN A 1 117 ? 11.931 -4.841 -23.697 1.00 90.06 117 ASN A CA 1
ATOM 948 C C . ASN A 1 117 ? 11.848 -6.320 -23.276 1.00 90.06 117 ASN A C 1
ATOM 950 O O . ASN A 1 117 ? 11.231 -7.136 -23.969 1.00 90.06 117 ASN A O 1
ATOM 954 N N . GLU A 1 118 ? 12.412 -6.676 -22.126 1.00 92.75 118 GLU A N 1
ATOM 955 C CA . GLU A 1 118 ? 12.194 -7.980 -21.515 1.00 92.75 118 GLU A CA 1
ATOM 956 C C . GLU A 1 118 ? 10.962 -7.925 -20.611 1.00 92.75 118 GLU A C 1
ATOM 958 O O . GLU A 1 118 ? 10.763 -6.979 -19.848 1.00 92.75 118 GLU A O 1
ATOM 963 N N . LEU A 1 119 ? 10.098 -8.939 -20.716 1.00 89.88 119 LEU A N 1
ATOM 964 C CA . LEU A 1 119 ? 8.929 -9.048 -19.849 1.00 89.88 119 LEU A CA 1
ATOM 965 C C . LEU A 1 119 ? 9.403 -9.315 -18.417 1.00 89.88 119 LEU A C 1
ATOM 967 O O . LEU A 1 119 ? 9.980 -10.369 -18.139 1.00 89.88 119 LEU A O 1
ATOM 971 N N . GLU A 1 120 ? 9.096 -8.402 -17.500 1.00 83.75 120 GLU A N 1
ATOM 972 C CA . GLU A 1 120 ? 9.276 -8.629 -16.074 1.00 83.75 120 GLU A CA 1
ATOM 973 C C . GLU A 1 120 ? 8.302 -9.731 -15.652 1.00 83.75 120 GLU A C 1
ATOM 975 O O . GLU A 1 120 ? 7.089 -9.532 -15.536 1.00 83.75 120 GLU A O 1
ATOM 980 N N . VAL A 1 121 ? 8.835 -10.932 -15.435 1.00 73.69 121 VAL A N 1
ATOM 981 C CA . VAL A 1 121 ? 8.069 -12.031 -14.853 1.00 73.69 121 VAL A CA 1
ATOM 982 C C . VAL A 1 121 ? 7.921 -11.735 -13.364 1.00 73.69 121 VAL A C 1
ATOM 984 O O . VAL A 1 121 ? 8.683 -12.236 -12.536 1.00 73.69 121 VAL A O 1
ATOM 987 N N . SER A 1 122 ? 6.960 -10.879 -13.014 1.00 65.25 122 SER A N 1
ATOM 988 C CA . SER A 1 122 ? 6.594 -10.691 -11.617 1.00 65.25 122 SER A CA 1
ATOM 989 C C . SER A 1 122 ? 6.036 -12.006 -11.080 1.00 65.25 122 SER A C 1
ATOM 991 O O . SER A 1 122 ? 5.289 -12.728 -11.754 1.00 65.25 122 SER A O 1
ATOM 993 N N . SER A 1 123 ? 6.453 -12.371 -9.867 1.00 62.12 123 SER A N 1
ATOM 994 C CA . SER A 1 123 ? 5.859 -13.516 -9.200 1.00 62.12 123 SER A CA 1
ATOM 995 C C . SER A 1 123 ? 4.355 -13.231 -9.074 1.00 62.12 123 SER A C 1
ATOM 997 O O . SER A 1 123 ? 3.953 -12.135 -8.687 1.00 62.12 123 SER A O 1
ATOM 999 N N . LEU A 1 124 ? 3.493 -14.198 -9.412 1.00 67.31 124 LEU A N 1
ATOM 1000 C CA . LEU A 1 124 ? 2.030 -14.087 -9.234 1.00 67.31 124 LEU A CA 1
ATOM 1001 C C . LEU A 1 124 ? 1.627 -14.050 -7.742 1.00 67.31 124 LEU A C 1
ATOM 1003 O O . LEU A 1 124 ? 0.510 -14.414 -7.374 1.00 67.31 124 LEU A O 1
ATOM 1007 N N . GLU A 1 125 ? 2.562 -13.686 -6.869 1.00 82.44 125 GLU A N 1
ATOM 1008 C CA . GLU A 1 125 ? 2.392 -13.617 -5.438 1.00 82.44 125 GLU A CA 1
ATOM 1009 C C . GLU A 1 125 ? 1.607 -12.359 -5.110 1.00 82.44 125 GLU A C 1
ATOM 1011 O O . GLU A 1 125 ? 2.085 -11.229 -5.212 1.00 82.44 125 GLU A O 1
ATOM 1016 N N . HIS A 1 126 ? 0.367 -12.577 -4.701 1.00 92.69 126 HIS A N 1
ATOM 1017 C CA . HIS A 1 126 ? -0.489 -11.530 -4.194 1.00 92.69 126 HIS A CA 1
ATOM 1018 C C . HIS A 1 126 ? -0.704 -11.754 -2.705 1.00 92.69 126 HIS A C 1
ATOM 1020 O O . HIS A 1 126 ? -0.911 -12.886 -2.265 1.00 92.69 126 HIS A O 1
ATOM 1026 N N . PHE A 1 127 ? -0.628 -10.694 -1.913 1.00 94.25 127 PHE A N 1
ATOM 1027 C CA . PHE A 1 127 ? -0.803 -10.767 -0.469 1.00 94.25 127 PHE A CA 1
ATOM 1028 C C . PHE A 1 127 ? -2.014 -9.951 -0.040 1.00 94.25 127 PHE A C 1
ATOM 1030 O O . PHE A 1 127 ? -2.230 -8.834 -0.507 1.00 94.25 127 PHE A O 1
ATOM 1037 N N . ILE A 1 128 ? -2.784 -10.516 0.884 1.00 95.94 128 ILE A N 1
ATOM 1038 C CA . ILE A 1 128 ? -3.959 -9.881 1.480 1.00 95.94 128 ILE A CA 1
ATOM 1039 C C . ILE A 1 128 ? -3.920 -9.998 2.999 1.00 95.94 128 ILE A C 1
ATOM 1041 O O . ILE A 1 128 ? -3.237 -10.864 3.556 1.00 95.94 128 ILE A O 1
ATOM 1045 N N . LEU A 1 129 ? -4.720 -9.168 3.665 1.00 97.31 129 LEU A N 1
ATOM 1046 C CA . LEU A 1 129 ? -4.993 -9.293 5.092 1.00 97.31 129 LEU A CA 1
ATOM 1047 C C . LEU A 1 129 ? -6.371 -9.922 5.306 1.00 97.31 129 LEU A C 1
ATOM 1049 O O . LEU A 1 129 ? -7.373 -9.455 4.771 1.00 97.31 129 LEU A O 1
ATOM 1053 N N . VAL A 1 130 ? -6.422 -10.974 6.115 1.00 96.81 130 VAL A N 1
ATOM 1054 C CA . VAL A 1 130 ? -7.644 -11.606 6.612 1.00 96.81 130 VAL A CA 1
ATOM 1055 C C . VAL A 1 130 ? -7.906 -11.090 8.020 1.00 96.81 130 VAL A C 1
ATOM 1057 O O . VAL A 1 130 ? -7.065 -11.229 8.906 1.00 96.81 130 VAL A O 1
ATOM 1060 N N . ILE A 1 131 ? -9.080 -10.508 8.232 1.00 97.19 131 ILE A N 1
ATOM 1061 C CA . ILE A 1 131 ? -9.458 -9.825 9.465 1.00 97.19 131 ILE A CA 1
ATOM 1062 C C . ILE A 1 131 ? -10.665 -10.537 10.077 1.00 97.19 131 ILE A C 1
ATOM 1064 O O . ILE A 1 131 ? -11.755 -10.527 9.506 1.00 97.19 131 ILE A O 1
ATOM 1068 N N . ALA A 1 132 ? -10.491 -11.139 11.251 1.00 97.19 132 ALA A N 1
ATOM 1069 C CA . ALA A 1 132 ? -11.577 -11.733 12.026 1.00 97.19 132 ALA A CA 1
ATOM 1070 C C . ALA A 1 132 ? -12.045 -10.756 13.113 1.00 97.19 132 ALA A C 1
ATOM 1072 O O . ALA A 1 132 ? -11.226 -10.256 13.885 1.00 97.19 132 ALA A O 1
ATOM 1073 N N . LEU A 1 133 ? -13.350 -10.484 13.199 1.00 95.88 133 LEU A N 1
ATOM 1074 C CA . LEU A 1 133 ? -13.911 -9.536 14.173 1.00 95.88 133 LEU A CA 1
ATOM 1075 C C . LEU A 1 133 ? -14.157 -10.184 15.548 1.00 95.88 133 LEU A C 1
ATOM 1077 O O . LEU A 1 133 ? -14.561 -11.342 15.623 1.00 95.88 133 LEU A O 1
ATOM 1081 N N . LYS A 1 134 ? -13.977 -9.427 16.645 1.00 94.31 134 LYS A N 1
ATOM 1082 C CA . LYS A 1 134 ? -14.144 -9.929 18.035 1.00 94.31 134 LYS A CA 1
ATOM 1083 C C . LYS A 1 134 ? -15.551 -10.421 18.356 1.00 94.31 134 LYS A C 1
ATOM 1085 O O . LYS A 1 134 ? -15.726 -11.303 19.187 1.00 94.31 134 LYS A O 1
ATOM 1090 N N . ASN A 1 135 ? -16.556 -9.838 17.720 1.00 92.31 135 ASN A N 1
ATOM 1091 C CA . ASN A 1 135 ? -17.963 -10.141 17.961 1.00 92.31 135 ASN A CA 1
ATOM 1092 C C . ASN A 1 135 ? -18.483 -11.331 17.134 1.00 92.31 135 ASN A C 1
ATOM 1094 O O . ASN A 1 135 ? -19.693 -11.524 17.071 1.00 92.31 135 ASN A O 1
ATOM 1098 N N . ASN A 1 136 ? -17.605 -12.081 16.454 1.00 89.25 136 ASN A N 1
ATOM 1099 C CA . ASN A 1 136 ? -17.974 -13.157 15.528 1.00 89.25 136 ASN A CA 1
ATOM 1100 C C . ASN A 1 136 ? -18.928 -12.723 14.396 1.00 89.25 136 ASN A C 1
ATOM 1102 O O . ASN A 1 136 ? -19.567 -13.568 13.776 1.00 89.25 136 ASN A O 1
ATOM 1106 N N . SER A 1 137 ? -19.020 -11.423 14.087 1.00 90.81 137 SER A N 1
ATOM 1107 C CA . SER A 1 137 ? -19.901 -10.933 13.011 1.00 90.81 137 SER A CA 1
ATOM 1108 C C . SER A 1 137 ? -19.363 -11.196 11.602 1.00 90.81 137 SER A C 1
ATOM 1110 O O . SER A 1 137 ? -20.053 -10.930 10.620 1.00 90.81 137 SER A O 1
ATOM 1112 N N . GLY A 1 138 ? -18.151 -11.743 11.487 1.00 94.12 138 GLY A N 1
ATOM 1113 C CA . GLY A 1 138 ? -17.618 -12.230 10.224 1.00 94.12 138 GLY A CA 1
ATOM 1114 C C . GLY A 1 138 ? -16.102 -12.155 10.112 1.00 94.12 138 GLY A C 1
ATOM 1115 O O . GLY A 1 138 ? -15.386 -11.728 11.024 1.00 94.12 138 GLY A O 1
ATOM 1116 N N . THR A 1 139 ? -15.636 -12.573 8.939 1.00 96.38 139 THR A N 1
ATOM 1117 C CA . THR A 1 139 ? -14.249 -12.464 8.495 1.00 96.38 139 THR A CA 1
ATOM 1118 C C . THR A 1 139 ? -14.221 -11.650 7.210 1.00 96.38 139 THR A C 1
ATOM 1120 O O . THR A 1 139 ? -14.971 -11.932 6.274 1.00 96.38 139 THR A O 1
ATOM 1123 N N . PHE A 1 140 ? -13.354 -10.649 7.172 1.00 96.50 140 PHE A N 1
ATOM 1124 C CA . PHE A 1 140 ? -13.203 -9.718 6.064 1.00 96.50 140 PH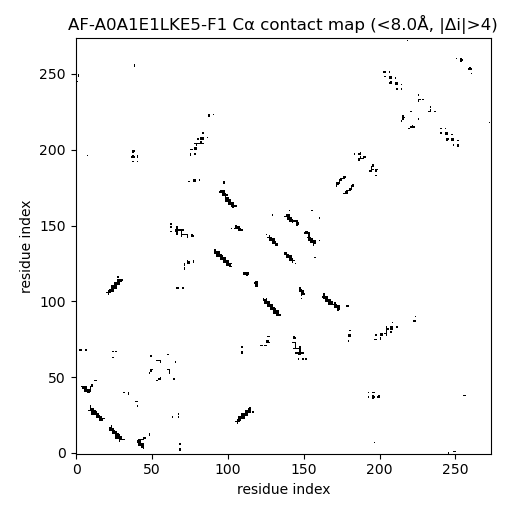E A CA 1
ATOM 1125 C C . PHE A 1 140 ? -11.819 -9.854 5.447 1.00 96.50 140 PHE A C 1
ATOM 1127 O O . PHE A 1 140 ? -10.871 -10.292 6.098 1.00 96.50 140 PHE A O 1
ATOM 1134 N N . ILE A 1 141 ? -11.718 -9.470 4.185 1.00 95.69 141 ILE A N 1
ATOM 1135 C CA . ILE A 1 141 ? -10.464 -9.301 3.471 1.00 95.69 141 ILE A CA 1
ATOM 1136 C C . ILE A 1 141 ? -10.197 -7.821 3.305 1.00 95.69 141 ILE A C 1
ATOM 1138 O O . ILE A 1 141 ? -11.098 -7.082 2.916 1.00 95.69 141 ILE A O 1
ATOM 1142 N N . LEU A 1 142 ? -8.952 -7.430 3.550 1.00 96.00 142 LEU A N 1
ATOM 1143 C CA . LEU A 1 142 ? -8.380 -6.183 3.079 1.00 96.00 142 LEU A CA 1
ATOM 1144 C C . LEU A 1 142 ? -7.349 -6.514 1.988 1.00 96.00 142 LEU A C 1
ATOM 1146 O O . LEU A 1 142 ? -6.276 -7.053 2.264 1.00 96.00 142 LEU A O 1
ATOM 1150 N N . ASP A 1 143 ? -7.715 -6.219 0.745 1.00 94.56 143 ASP A N 1
ATOM 1151 C CA . ASP A 1 143 ? -6.921 -6.400 -0.466 1.00 94.56 143 ASP A CA 1
ATOM 1152 C C . ASP A 1 143 ? -6.613 -5.029 -1.084 1.00 94.56 143 ASP A C 1
ATOM 1154 O O . ASP A 1 143 ? -7.370 -4.484 -1.886 1.00 94.56 143 ASP A O 1
ATOM 1158 N N . LEU A 1 144 ? -5.479 -4.459 -0.687 1.00 91.19 144 LEU A N 1
ATOM 1159 C CA . LEU A 1 144 ? -5.057 -3.118 -1.099 1.00 91.19 144 LEU A CA 1
ATOM 1160 C C . LEU A 1 144 ? -4.625 -3.048 -2.568 1.00 91.19 144 LEU A C 1
ATOM 1162 O O . LEU A 1 144 ? -4.546 -1.958 -3.131 1.00 91.19 144 LEU A O 1
ATOM 1166 N N . CYS A 1 145 ? -4.343 -4.198 -3.185 1.00 92.81 145 CYS A N 1
ATOM 1167 C CA . CYS A 1 145 ? -3.792 -4.278 -4.533 1.00 92.81 145 CYS A CA 1
ATOM 1168 C C . CYS A 1 145 ? -4.661 -5.121 -5.478 1.00 92.81 145 CYS A C 1
ATOM 1170 O O . CYS A 1 145 ? -4.197 -5.527 -6.541 1.00 92.81 145 CYS A O 1
ATOM 1172 N N . GLY A 1 146 ? -5.931 -5.360 -5.135 1.00 92.12 146 GLY A N 1
ATOM 1173 C CA . GLY A 1 146 ? -6.872 -6.118 -5.965 1.00 92.12 146 GLY A CA 1
ATOM 1174 C C . GLY A 1 146 ? -7.171 -5.447 -7.310 1.00 92.12 146 GLY A C 1
ATOM 1175 O O . GLY A 1 146 ? -7.505 -6.122 -8.289 1.00 92.12 146 GLY A O 1
ATOM 1176 N N . ALA A 1 147 ? -6.976 -4.126 -7.396 1.00 91.56 147 ALA A N 1
ATOM 1177 C CA . ALA A 1 147 ? -7.190 -3.334 -8.605 1.00 91.56 147 ALA A CA 1
ATOM 1178 C C . ALA A 1 147 ? -6.352 -3.821 -9.799 1.00 91.56 147 ALA A C 1
ATOM 1180 O O . ALA A 1 147 ? -6.810 -3.718 -10.937 1.00 91.56 147 ALA A O 1
ATOM 1181 N N . GLN A 1 148 ? -5.177 -4.423 -9.564 1.00 90.44 148 GLN A N 1
ATOM 1182 C CA . GLN A 1 148 ? -4.343 -4.990 -10.635 1.00 90.44 148 GLN A CA 1
ATOM 1183 C C . GLN A 1 148 ? -5.046 -6.133 -11.401 1.00 90.44 148 GLN A C 1
ATOM 1185 O O . GLN A 1 148 ? -4.709 -6.405 -12.552 1.00 90.44 148 GLN A O 1
ATOM 1190 N N . TYR A 1 149 ? -6.058 -6.759 -10.786 1.00 90.81 149 TYR A N 1
ATOM 1191 C CA . TYR A 1 149 ? -6.884 -7.829 -11.360 1.00 90.81 149 TYR A CA 1
ATOM 1192 C C . TYR A 1 149 ? -8.321 -7.376 -11.683 1.00 90.81 149 TYR A C 1
ATOM 1194 O O . TYR A 1 149 ? -9.148 -8.190 -12.099 1.00 90.81 149 TYR A O 1
ATOM 1202 N N . GLY A 1 150 ? -8.634 -6.086 -11.507 1.00 89.75 150 GLY A N 1
ATOM 1203 C CA . GLY A 1 150 ? -9.978 -5.530 -11.706 1.00 89.75 150 GLY A CA 1
ATOM 1204 C C . GLY A 1 150 ? -10.890 -5.602 -10.474 1.00 89.75 150 GLY A C 1
ATOM 1205 O O . GLY A 1 150 ? -12.097 -5.417 -10.595 1.00 89.75 150 GLY A O 1
ATOM 1206 N N . PHE A 1 151 ? -10.345 -5.865 -9.280 1.00 89.81 151 PHE A N 1
ATOM 1207 C CA . PHE A 1 151 ? -11.103 -5.848 -8.024 1.00 89.81 151 PHE A CA 1
ATOM 1208 C C . PHE A 1 151 ? -10.835 -4.547 -7.256 1.00 89.81 151 PHE A C 1
ATOM 1210 O O . PHE A 1 151 ? -9.907 -4.468 -6.457 1.00 89.81 151 PHE A O 1
ATOM 1217 N N . TYR A 1 152 ? -11.639 -3.511 -7.506 1.00 87.69 152 TYR A N 1
ATOM 1218 C CA . TYR A 1 152 ? -11.388 -2.156 -6.984 1.00 87.69 152 TYR A CA 1
ATOM 1219 C C . TYR A 1 152 ? -11.824 -1.921 -5.539 1.00 87.69 152 TYR A C 1
ATOM 1221 O O . TYR A 1 152 ? -11.371 -0.964 -4.919 1.00 87.69 152 TYR A O 1
ATOM 1229 N N . GLN A 1 153 ? -12.694 -2.772 -4.994 1.00 89.44 153 GLN A N 1
ATOM 1230 C CA . GLN A 1 153 ? -13.102 -2.675 -3.596 1.00 89.44 153 GLN A CA 1
ATOM 1231 C C . GLN A 1 153 ? -12.013 -3.280 -2.703 1.00 89.44 153 GLN A C 1
ATOM 1233 O O . GLN A 1 153 ? -11.820 -4.499 -2.753 1.00 89.44 153 GLN A O 1
ATOM 1238 N N . PRO A 1 154 ? -11.330 -2.475 -1.865 1.00 90.25 154 PRO A N 1
ATOM 1239 C CA . PRO A 1 154 ? -10.235 -2.973 -1.045 1.00 90.25 154 PRO A CA 1
ATOM 1240 C C . PRO A 1 154 ? -10.731 -3.832 0.116 1.00 90.25 154 PRO A C 1
ATOM 1242 O O . PRO A 1 154 ? -9.961 -4.607 0.665 1.00 90.25 154 PRO A O 1
ATOM 1245 N N . ILE A 1 155 ? -12.004 -3.711 0.502 1.00 93.44 155 ILE A N 1
ATOM 1246 C CA . ILE A 1 155 ? -12.609 -4.494 1.578 1.00 93.44 155 ILE A CA 1
ATOM 1247 C C . ILE A 1 155 ? -13.735 -5.345 1.002 1.00 93.44 155 ILE A C 1
ATOM 1249 O O . ILE A 1 155 ? -14.582 -4.849 0.263 1.00 93.44 155 ILE A O 1
ATOM 1253 N N . SER A 1 156 ? -13.752 -6.627 1.350 1.00 93.62 156 SER A N 1
ATOM 1254 C CA . SER A 1 156 ? -14.838 -7.554 1.005 1.00 93.62 156 SER A CA 1
ATOM 1255 C C . SER A 1 156 ? -14.995 -8.616 2.084 1.00 93.62 156 SER A C 1
ATOM 1257 O O . SER A 1 156 ? -14.125 -8.774 2.944 1.00 93.62 156 SER A O 1
ATOM 1259 N N . ARG A 1 157 ? -16.106 -9.351 2.075 1.00 94.12 157 ARG A N 1
ATOM 1260 C CA . ARG A 1 157 ? -16.252 -10.489 2.984 1.00 94.12 157 ARG A CA 1
ATOM 1261 C C . ARG A 1 157 ? -15.410 -11.672 2.500 1.00 94.12 157 ARG A C 1
ATOM 1263 O O . ARG A 1 157 ? -15.198 -11.864 1.303 1.00 94.12 157 ARG A O 1
ATOM 1270 N N . PHE A 1 158 ? -14.927 -12.494 3.430 1.00 92.06 158 PHE A N 1
ATOM 1271 C CA . PHE A 1 158 ? -14.060 -13.629 3.096 1.00 92.06 158 PHE A CA 1
ATOM 1272 C C . PHE A 1 158 ? -14.741 -14.678 2.206 1.00 92.06 158 PHE A C 1
ATOM 1274 O O . PHE A 1 158 ? -14.095 -15.276 1.350 1.00 92.06 158 PHE A O 1
ATOM 1281 N N . ASP A 1 159 ? -16.039 -14.912 2.395 1.00 90.00 159 ASP A N 1
ATOM 1282 C CA . ASP A 1 159 ? -16.849 -15.816 1.572 1.00 90.00 159 ASP A CA 1
ATOM 1283 C C . ASP A 1 159 ? -16.949 -15.347 0.114 1.00 90.00 159 ASP A C 1
ATOM 1285 O O . ASP A 1 159 ? -16.795 -16.165 -0.793 1.00 90.00 159 ASP A O 1
ATOM 1289 N N . GLU A 1 160 ? -17.107 -14.045 -0.114 1.00 89.88 160 GLU A N 1
ATOM 1290 C CA . GLU A 1 160 ? -17.115 -13.436 -1.451 1.00 89.88 160 GLU A CA 1
ATOM 1291 C C . GLU A 1 160 ? -15.735 -13.496 -2.123 1.00 89.88 160 GLU A C 1
ATOM 1293 O O . GLU A 1 160 ? -15.622 -13.739 -3.328 1.00 89.88 160 GLU A O 1
ATOM 1298 N N . TYR A 1 161 ? -14.665 -13.316 -1.344 1.00 88.81 161 TYR A N 1
ATOM 1299 C CA . TYR A 1 161 ? -13.300 -13.300 -1.868 1.00 88.81 161 TYR A CA 1
ATOM 1300 C C . TYR A 1 161 ? -12.848 -14.657 -2.425 1.00 88.81 161 TYR A C 1
ATOM 1302 O O . TYR A 1 161 ? -12.025 -14.703 -3.336 1.00 88.81 161 TYR A O 1
ATOM 1310 N N . LYS A 1 162 ? -13.410 -15.777 -1.951 1.00 84.50 162 LYS A N 1
ATOM 1311 C CA . LYS A 1 162 ? -13.056 -17.129 -2.437 1.00 84.50 162 LYS A CA 1
ATOM 1312 C C . LYS A 1 162 ? -13.275 -17.319 -3.940 1.00 84.50 162 LYS A C 1
ATOM 1314 O O . LYS A 1 162 ? -12.628 -18.170 -4.541 1.00 84.50 162 LYS A O 1
ATOM 1319 N N . ALA A 1 163 ? -14.163 -16.533 -4.550 1.00 84.50 163 ALA A N 1
ATOM 1320 C CA . ALA A 1 163 ? -14.356 -16.528 -5.999 1.00 84.50 163 ALA A CA 1
ATOM 1321 C C . ALA A 1 163 ? -13.243 -15.771 -6.756 1.00 84.50 163 ALA A C 1
ATOM 1323 O O . ALA A 1 163 ? -13.069 -15.971 -7.956 1.00 84.50 163 ALA A O 1
ATOM 1324 N N . ARG A 1 164 ? -12.492 -14.903 -6.065 1.00 84.19 164 ARG A N 1
ATOM 1325 C CA . ARG A 1 164 ? -11.477 -13.991 -6.620 1.00 84.19 164 ARG A CA 1
ATOM 1326 C C . ARG A 1 164 ? -10.050 -14.513 -6.484 1.00 84.19 164 ARG A C 1
ATOM 1328 O O . ARG A 1 164 ? -9.171 -14.042 -7.196 1.00 84.19 164 ARG A O 1
ATOM 1335 N N . GLY A 1 165 ? -9.802 -15.481 -5.606 1.00 84.06 165 GLY A N 1
ATOM 1336 C CA . GLY A 1 165 ? -8.473 -16.051 -5.408 1.00 84.06 165 GLY A CA 1
ATOM 1337 C C . GLY A 1 165 ? -8.463 -17.232 -4.446 1.00 84.06 165 GLY A C 1
ATOM 1338 O O . GLY A 1 165 ? -9.415 -17.465 -3.701 1.00 84.06 165 GLY A O 1
ATOM 1339 N N . ARG A 1 166 ? -7.362 -17.986 -4.463 1.00 88.50 166 ARG A N 1
ATOM 1340 C CA . ARG A 1 166 ? -7.130 -19.131 -3.573 1.00 88.50 166 ARG A CA 1
ATOM 1341 C C . ARG A 1 166 ? -5.875 -18.927 -2.740 1.00 88.50 166 ARG A C 1
ATOM 1343 O O . ARG A 1 166 ? -4.863 -18.483 -3.271 1.00 88.50 166 ARG A O 1
ATOM 1350 N N . ALA A 1 167 ? -5.917 -19.286 -1.461 1.00 90.56 167 ALA A N 1
ATOM 1351 C CA . ALA A 1 167 ? -4.729 -19.266 -0.611 1.00 90.56 167 ALA A CA 1
ATOM 1352 C C . ALA A 1 167 ? -3.662 -20.248 -1.133 1.00 90.56 167 ALA A C 1
ATOM 1354 O O . ALA A 1 167 ? -3.993 -21.351 -1.571 1.00 90.56 167 ALA A O 1
ATOM 1355 N N . VAL A 1 168 ? -2.393 -19.838 -1.088 1.00 88.56 168 VAL A N 1
ATOM 1356 C CA . VAL A 1 168 ? -1.230 -20.624 -1.553 1.00 88.56 168 VAL A CA 1
ATOM 1357 C C . VAL A 1 168 ? -0.490 -21.291 -0.383 1.00 88.56 168 VAL A C 1
ATOM 1359 O O . VAL A 1 168 ? 0.406 -22.102 -0.586 1.00 88.56 168 VAL A O 1
ATOM 1362 N N . GLY A 1 169 ? -0.900 -21.017 0.856 1.00 86.62 169 GLY A N 1
ATOM 1363 C CA . GLY A 1 169 ? -0.294 -21.585 2.056 1.00 86.62 169 GLY A CA 1
ATOM 1364 C C . GLY A 1 169 ? -1.069 -21.240 3.329 1.00 86.62 169 GLY A C 1
ATOM 1365 O O . GLY A 1 169 ? -2.134 -20.616 3.253 1.00 86.62 169 GLY A O 1
ATOM 1366 N N . PRO A 1 170 ? -0.561 -21.660 4.502 1.00 90.12 170 PRO A N 1
ATOM 1367 C CA . PRO A 1 170 ? -1.165 -21.306 5.777 1.00 90.12 170 PRO A CA 1
ATOM 1368 C C . PRO A 1 170 ? -1.073 -19.790 6.032 1.00 90.12 170 PRO A C 1
ATOM 1370 O O . PRO A 1 170 ? -0.089 -19.163 5.633 1.00 90.12 170 PRO A O 1
ATOM 1373 N N . PRO A 1 171 ? -2.068 -19.198 6.715 1.00 93.56 171 PRO A N 1
ATOM 1374 C CA . PRO A 1 171 ? -2.009 -17.802 7.130 1.00 93.56 171 PRO A CA 1
ATOM 1375 C C . PRO A 1 171 ? -0.851 -17.561 8.103 1.00 93.56 171 PRO A C 1
ATOM 1377 O O . PRO A 1 171 ? -0.636 -18.341 9.033 1.00 93.56 171 PRO A O 1
ATOM 1380 N N . ALA A 1 172 ? -0.148 -16.445 7.932 1.00 95.94 172 ALA A N 1
ATOM 1381 C CA . ALA A 1 172 ? 0.804 -15.945 8.913 1.00 95.94 172 ALA A CA 1
ATOM 1382 C C . ALA A 1 172 ? 0.103 -14.989 9.886 1.00 95.94 172 ALA A C 1
ATOM 1384 O O . ALA A 1 172 ? -0.719 -14.169 9.485 1.00 95.94 172 ALA A O 1
ATOM 1385 N N . LEU A 1 173 ? 0.435 -15.058 11.176 1.00 95.00 173 LEU A N 1
ATOM 1386 C CA . LEU A 1 173 ? -0.046 -14.073 12.148 1.00 95.00 173 LEU A CA 1
ATOM 1387 C C . LEU A 1 173 ? 0.596 -12.710 11.867 1.00 95.00 173 LEU A C 1
ATOM 1389 O O . LEU A 1 173 ? 1.809 -12.648 11.697 1.00 95.00 173 LEU A O 1
ATOM 1393 N N . PHE A 1 174 ? -0.193 -11.631 11.895 1.00 93.44 174 PHE A N 1
ATOM 1394 C CA . PHE A 1 174 ? 0.225 -10.266 11.525 1.00 93.44 174 PHE A CA 1
ATOM 1395 C C . PHE A 1 174 ? 1.493 -9.759 12.242 1.00 93.44 174 PHE A C 1
ATOM 1397 O O . PHE A 1 174 ? 2.334 -9.100 11.638 1.00 93.44 174 PHE A O 1
ATOM 1404 N N . ASN A 1 175 ? 1.676 -10.133 13.513 1.00 92.38 175 ASN A N 1
ATOM 1405 C CA . ASN A 1 175 ? 2.851 -9.783 14.328 1.00 92.38 175 ASN A CA 1
ATOM 1406 C C . ASN A 1 175 ? 3.756 -10.995 14.627 1.00 92.38 175 ASN A C 1
ATOM 1408 O O . ASN A 1 175 ? 4.550 -10.964 15.564 1.00 92.38 175 ASN A O 1
ATOM 1412 N N . GLY A 1 176 ? 3.584 -12.100 13.899 1.00 92.81 176 GLY A N 1
ATOM 1413 C CA . GLY A 1 176 ? 4.326 -13.339 14.120 1.00 92.81 176 GLY A CA 1
ATOM 1414 C C . GLY A 1 176 ? 5.579 -13.464 13.243 1.00 92.81 176 GLY A C 1
ATOM 1415 O O . GLY A 1 176 ? 5.719 -12.737 12.265 1.00 92.81 176 GLY A O 1
ATOM 1416 N N . PRO A 1 177 ? 6.453 -14.455 13.508 1.00 91.44 177 PRO A N 1
ATOM 1417 C CA . PRO A 1 177 ? 7.668 -14.698 12.716 1.00 91.44 177 PRO A CA 1
ATOM 1418 C C . PRO A 1 177 ? 7.430 -14.997 11.224 1.00 91.44 177 PRO A C 1
ATOM 1420 O O . PRO A 1 177 ? 8.347 -14.923 10.413 1.00 91.44 177 PRO A O 1
ATOM 1423 N N . GLY A 1 178 ? 6.203 -15.372 10.851 1.00 90.50 178 GLY A N 1
ATOM 1424 C CA . GLY A 1 178 ? 5.814 -15.591 9.457 1.00 90.50 178 GLY A CA 1
ATOM 1425 C C . GLY A 1 178 ? 5.326 -14.336 8.731 1.00 90.50 178 GLY A C 1
ATOM 1426 O O . GLY A 1 178 ? 5.113 -14.405 7.520 1.00 90.50 178 GLY A O 1
ATOM 1427 N N . SER A 1 179 ? 5.116 -13.216 9.434 1.00 94.19 179 SER A N 1
ATOM 1428 C CA . SER A 1 179 ? 4.567 -12.008 8.817 1.00 94.19 179 SER A CA 1
ATOM 1429 C C . SER A 1 179 ? 5.540 -11.406 7.808 1.00 94.19 179 SER A C 1
ATOM 1431 O O . SER A 1 179 ? 6.757 -11.513 7.936 1.00 94.19 179 SER A O 1
ATOM 1433 N N . ILE A 1 180 ? 5.008 -10.764 6.779 1.00 93.06 180 ILE A N 1
ATOM 1434 C CA . ILE A 1 180 ? 5.694 -9.930 5.804 1.00 93.06 180 ILE A CA 1
ATOM 1435 C C . ILE A 1 180 ? 6.539 -8.906 6.545 1.00 93.06 180 ILE A C 1
ATOM 1437 O O . ILE A 1 180 ? 7.724 -8.803 6.247 1.00 93.06 180 ILE A O 1
ATOM 1441 N N . ARG A 1 181 ? 5.982 -8.233 7.563 1.00 91.25 181 ARG A N 1
ATOM 1442 C CA . ARG A 1 181 ? 6.740 -7.270 8.368 1.00 91.25 181 ARG A CA 1
ATOM 1443 C C . ARG A 1 181 ? 7.996 -7.906 8.964 1.00 91.25 181 ARG A C 1
ATOM 1445 O O . ARG A 1 181 ? 9.091 -7.413 8.715 1.00 91.25 181 ARG A O 1
ATOM 1452 N N . TYR A 1 182 ? 7.861 -9.040 9.655 1.00 92.12 182 TYR A N 1
ATOM 1453 C CA . TYR A 1 182 ? 9.002 -9.755 10.234 1.00 92.12 182 TYR A CA 1
ATOM 1454 C C . TYR A 1 182 ? 9.989 -10.231 9.159 1.00 92.12 182 TYR A C 1
ATOM 1456 O O . TYR A 1 182 ? 11.200 -10.057 9.283 1.00 92.12 182 TYR A O 1
ATOM 1464 N N . ARG A 1 183 ? 9.478 -10.794 8.059 1.00 90.12 183 ARG A N 1
ATOM 1465 C CA . ARG A 1 183 ? 10.299 -11.280 6.945 1.00 90.12 183 ARG A CA 1
ATOM 1466 C C . ARG A 1 183 ? 11.041 -10.156 6.231 1.00 90.12 183 ARG A C 1
ATOM 1468 O O . ARG A 1 183 ? 12.077 -10.428 5.649 1.00 90.12 183 ARG A O 1
ATOM 1475 N N . THR A 1 184 ? 10.579 -8.913 6.286 1.00 90.56 184 THR A N 1
ATOM 1476 C CA . THR A 1 184 ? 11.258 -7.788 5.621 1.00 90.56 184 THR A CA 1
ATOM 1477 C C . THR A 1 184 ? 12.429 -7.206 6.413 1.00 90.56 184 THR A C 1
ATOM 1479 O O . THR A 1 184 ? 13.212 -6.439 5.856 1.00 90.56 184 THR A O 1
ATOM 1482 N N . GLU A 1 185 ? 12.630 -7.628 7.667 1.00 87.94 185 GLU A N 1
ATOM 1483 C CA . GLU A 1 185 ? 13.709 -7.116 8.523 1.00 87.94 185 GLU A CA 1
ATOM 1484 C C . GLU A 1 185 ? 15.113 -7.368 7.964 1.00 87.94 185 GLU A C 1
ATOM 1486 O O . GLU A 1 185 ? 15.981 -6.524 8.134 1.00 87.94 185 GLU A O 1
ATOM 1491 N N . HIS A 1 186 ? 15.350 -8.481 7.261 1.00 88.12 186 HIS A N 1
ATOM 1492 C CA . HIS A 1 186 ? 16.650 -8.732 6.618 1.00 88.12 186 HIS A CA 1
ATOM 1493 C C . HIS A 1 186 ? 16.801 -8.001 5.275 1.00 88.12 186 HIS A C 1
ATOM 1495 O O . HIS A 1 186 ? 17.914 -7.723 4.838 1.00 88.12 186 HIS A O 1
ATOM 1501 N N . ILE A 1 187 ? 15.682 -7.681 4.617 1.00 90.25 187 ILE A N 1
ATOM 1502 C CA . ILE A 1 187 ? 15.660 -7.020 3.307 1.00 90.25 187 ILE A CA 1
ATOM 1503 C C . ILE A 1 187 ? 16.052 -5.548 3.449 1.00 90.25 187 ILE A C 1
ATOM 1505 O O . ILE A 1 187 ? 16.695 -4.985 2.563 1.00 90.25 187 ILE A O 1
ATOM 1509 N N . LYS A 1 188 ? 15.697 -4.917 4.575 1.00 90.38 188 LYS A N 1
ATOM 1510 C CA . LYS A 1 188 ? 15.968 -3.495 4.824 1.00 90.38 188 LYS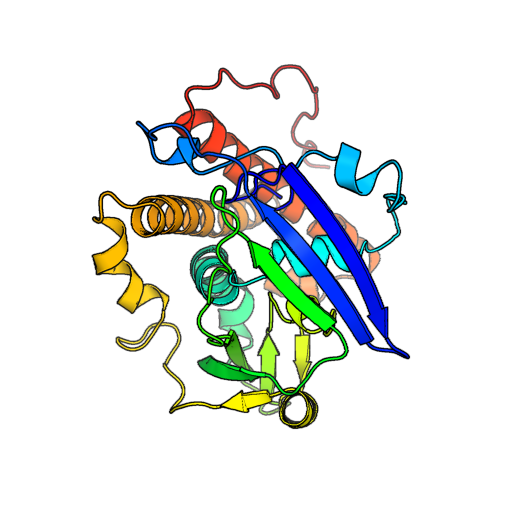 A CA 1
ATOM 1511 C C . LYS A 1 188 ? 17.459 -3.144 4.808 1.00 90.38 188 LYS A C 1
ATOM 1513 O O . LYS A 1 188 ? 17.778 -1.977 4.628 1.00 90.38 188 LYS A O 1
ATOM 1518 N N . ASP A 1 189 ? 18.359 -4.112 4.964 1.00 91.00 189 ASP A N 1
ATOM 1519 C CA . ASP A 1 189 ? 19.810 -3.886 4.959 1.00 91.00 189 ASP A CA 1
ATOM 1520 C C . ASP A 1 189 ? 20.440 -4.112 3.568 1.00 91.00 189 ASP A C 1
ATOM 1522 O O . ASP A 1 189 ? 21.628 -3.858 3.352 1.00 91.00 189 ASP A O 1
ATOM 1526 N N . GLU A 1 190 ? 19.651 -4.551 2.582 1.00 93.06 190 GLU A N 1
ATOM 1527 C CA . GLU A 1 190 ? 20.127 -4.789 1.222 1.00 93.06 190 GLU A CA 1
ATOM 1528 C C . GLU A 1 190 ? 20.407 -3.480 0.472 1.00 93.06 190 GLU A C 1
ATOM 1530 O O . GLU A 1 190 ? 19.615 -2.530 0.480 1.00 93.06 190 GLU A O 1
ATOM 1535 N N . LYS A 1 191 ? 21.515 -3.453 -0.277 1.00 89.69 191 LYS A N 1
ATOM 1536 C CA . LYS A 1 191 ? 21.874 -2.358 -1.197 1.00 89.69 191 LYS A CA 1
ATOM 1537 C C . LYS A 1 191 ? 21.256 -2.562 -2.586 1.00 89.69 191 LYS A C 1
ATOM 1539 O O . LYS A 1 191 ? 21.937 -2.472 -3.601 1.00 89.69 191 LYS A O 1
ATOM 1544 N N . THR A 1 192 ? 19.972 -2.901 -2.616 1.00 89.69 192 THR A N 1
ATOM 1545 C CA . THR A 1 192 ? 19.197 -3.206 -3.829 1.00 89.69 192 THR A CA 1
ATOM 1546 C C . THR A 1 192 ? 17.969 -2.296 -3.914 1.00 89.69 192 THR A C 1
ATOM 1548 O O . THR A 1 192 ? 17.587 -1.679 -2.917 1.00 89.69 192 THR A O 1
ATOM 1551 N N . ARG A 1 193 ? 17.301 -2.254 -5.079 1.00 86.50 193 ARG A N 1
ATOM 1552 C CA . ARG A 1 193 ? 15.978 -1.611 -5.244 1.00 86.50 193 ARG A CA 1
ATOM 1553 C C . ARG A 1 193 ? 14.991 -2.087 -4.183 1.00 86.50 193 ARG A C 1
ATOM 1555 O O . ARG A 1 193 ? 14.334 -1.287 -3.527 1.00 86.50 193 ARG A O 1
ATOM 1562 N N . ARG A 1 194 ? 14.946 -3.404 -3.968 1.00 87.75 194 ARG A N 1
ATOM 1563 C CA . ARG A 1 194 ? 14.085 -4.049 -2.973 1.00 87.75 194 ARG A CA 1
ATOM 1564 C C . ARG A 1 194 ? 14.375 -3.553 -1.554 1.00 87.75 194 ARG A C 1
ATOM 1566 O O . ARG A 1 194 ? 13.436 -3.233 -0.826 1.00 87.75 194 ARG A O 1
ATOM 1573 N N . GLY A 1 195 ? 15.651 -3.461 -1.176 1.00 90.81 195 GLY A N 1
ATOM 1574 C CA . GLY A 1 195 ? 16.060 -2.944 0.130 1.00 90.81 195 GLY A CA 1
ATOM 1575 C C . GLY A 1 195 ? 15.694 -1.473 0.328 1.00 90.81 195 GLY A C 1
ATOM 1576 O O . GLY A 1 195 ? 15.121 -1.123 1.358 1.00 90.81 195 GLY A O 1
ATOM 1577 N N . ALA A 1 196 ? 15.934 -0.630 -0.680 1.00 89.88 196 ALA A N 1
ATOM 1578 C CA . ALA A 1 196 ? 15.574 0.788 -0.643 1.00 89.88 196 ALA A CA 1
ATOM 1579 C C . ALA A 1 196 ? 14.063 1.009 -0.478 1.00 89.88 196 ALA A C 1
ATOM 1581 O O . ALA A 1 196 ? 13.640 1.742 0.415 1.00 89.88 196 ALA A O 1
ATOM 1582 N N . LEU A 1 197 ? 13.240 0.327 -1.282 1.00 89.12 197 LEU A N 1
ATOM 1583 C CA . LEU A 1 197 ? 11.780 0.412 -1.172 1.00 89.12 197 LEU A CA 1
ATOM 1584 C C . LEU A 1 197 ? 11.280 -0.105 0.178 1.00 89.12 197 LEU A C 1
ATOM 1586 O O . LEU A 1 197 ? 10.380 0.489 0.763 1.00 89.12 197 LEU A O 1
ATOM 1590 N N . THR A 1 198 ? 11.891 -1.167 0.706 1.00 91.31 198 THR A N 1
ATOM 1591 C CA . THR A 1 198 ? 11.559 -1.677 2.041 1.00 91.31 198 THR A CA 1
ATOM 1592 C C . THR A 1 198 ? 11.826 -0.615 3.108 1.00 91.31 198 THR A C 1
ATOM 1594 O O . THR A 1 198 ? 10.925 -0.314 3.883 1.00 91.31 198 THR A O 1
ATOM 1597 N N . ARG A 1 199 ? 13.010 0.017 3.120 1.00 91.81 199 ARG A N 1
ATOM 1598 C CA . ARG A 1 199 ? 13.330 1.102 4.068 1.00 91.81 199 ARG A CA 1
ATOM 1599 C C . ARG A 1 199 ? 12.342 2.265 3.967 1.00 91.81 199 ARG A C 1
ATOM 1601 O O . ARG A 1 199 ? 11.804 2.686 4.984 1.00 91.81 199 ARG A O 1
ATOM 1608 N N . LEU A 1 200 ? 12.040 2.719 2.750 1.00 90.88 200 LEU A N 1
ATOM 1609 C CA . LEU A 1 200 ? 11.058 3.781 2.512 1.00 90.88 200 LEU A CA 1
ATOM 1610 C C . LEU A 1 200 ? 9.667 3.415 3.055 1.00 90.88 200 LEU A C 1
ATOM 1612 O O . LEU A 1 200 ? 9.059 4.212 3.762 1.00 90.88 200 LEU A O 1
ATOM 1616 N N . ASN A 1 201 ? 9.165 2.210 2.769 1.00 91.75 201 ASN A N 1
ATOM 1617 C CA . ASN A 1 201 ? 7.853 1.769 3.253 1.00 91.75 201 ASN A CA 1
ATOM 1618 C C . ASN A 1 201 ? 7.804 1.626 4.782 1.00 91.75 201 ASN A C 1
ATOM 1620 O O . ASN A 1 201 ? 6.773 1.929 5.379 1.00 91.75 201 ASN A O 1
ATOM 1624 N N . LEU A 1 202 ? 8.900 1.204 5.424 1.00 93.12 202 LEU A N 1
ATOM 1625 C CA . LEU A 1 202 ? 8.998 1.128 6.886 1.00 93.12 202 LEU A CA 1
ATOM 1626 C C . LEU A 1 202 ? 8.930 2.523 7.533 1.00 93.12 202 LEU A C 1
ATOM 1628 O O . LEU A 1 202 ? 8.160 2.714 8.475 1.00 93.12 202 LEU A O 1
ATOM 1632 N N . GLU A 1 203 ? 9.676 3.496 7.001 1.00 92.00 203 GLU A N 1
ATOM 1633 C CA . GLU A 1 203 ? 9.641 4.894 7.461 1.00 92.00 203 GLU A CA 1
ATOM 1634 C C . GLU A 1 203 ? 8.242 5.499 7.288 1.00 92.00 203 GLU A C 1
ATOM 1636 O O . GLU A 1 203 ? 7.684 6.092 8.215 1.00 92.00 203 GLU A O 1
ATOM 1641 N N . VAL A 1 204 ? 7.619 5.284 6.124 1.00 91.62 204 VAL A N 1
ATOM 1642 C CA . VAL A 1 204 ? 6.248 5.744 5.871 1.00 91.62 204 VAL A CA 1
ATOM 1643 C C . VAL A 1 204 ? 5.254 5.084 6.827 1.00 91.62 204 VAL A C 1
ATOM 1645 O O . VAL A 1 204 ? 4.406 5.786 7.375 1.00 91.62 204 VAL A O 1
ATOM 1648 N N . SER A 1 205 ? 5.358 3.775 7.072 1.00 93.88 205 SER A N 1
ATOM 1649 C CA . SER A 1 205 ? 4.493 3.063 8.026 1.00 93.88 205 SER A CA 1
ATOM 1650 C C . SER A 1 205 ? 4.563 3.686 9.416 1.00 93.88 205 SER A C 1
ATOM 1652 O O . SER A 1 205 ? 3.532 4.003 10.017 1.00 93.88 205 SER A O 1
ATOM 1654 N N . GLN A 1 206 ? 5.779 3.961 9.893 1.00 94.19 206 GLN A N 1
ATOM 1655 C CA . GLN A 1 206 ? 5.980 4.610 11.182 1.00 94.19 206 GLN A CA 1
ATOM 1656 C C . GLN A 1 206 ? 5.367 6.016 11.209 1.00 94.19 206 GLN A C 1
ATOM 1658 O O . GLN A 1 206 ? 4.726 6.386 12.194 1.00 94.19 206 GLN A O 1
ATOM 1663 N N . LYS A 1 207 ? 5.526 6.798 10.136 1.00 94.56 207 LYS A N 1
ATOM 1664 C CA . LYS A 1 207 ? 4.968 8.155 10.038 1.00 94.56 207 LYS A CA 1
ATOM 1665 C C . LYS A 1 207 ? 3.451 8.179 9.978 1.00 94.56 207 LYS A C 1
ATOM 1667 O O . LYS A 1 207 ? 2.843 9.003 10.652 1.00 94.56 207 LYS A O 1
ATOM 1672 N N . LEU A 1 208 ? 2.839 7.253 9.246 1.00 94.38 208 LEU A N 1
ATOM 1673 C CA . LEU A 1 208 ? 1.388 7.081 9.226 1.00 94.38 208 LEU A CA 1
ATOM 1674 C C . LEU A 1 208 ? 0.851 6.785 10.631 1.00 94.38 208 LEU A C 1
ATOM 1676 O O . LEU A 1 208 ? -0.109 7.416 11.070 1.00 94.38 208 LEU A O 1
ATOM 1680 N N . PHE A 1 209 ? 1.493 5.863 11.353 1.00 95.75 209 PHE A N 1
ATOM 1681 C CA . PHE A 1 209 ? 1.100 5.506 12.713 1.00 95.75 209 PHE A CA 1
ATOM 1682 C C . PHE A 1 209 ? 1.280 6.664 13.705 1.00 95.75 209 PHE A C 1
ATOM 1684 O O . PHE A 1 209 ? 0.322 7.054 14.372 1.00 95.75 209 PHE A O 1
ATOM 1691 N N . VAL A 1 210 ? 2.483 7.242 13.785 1.00 95.81 210 VAL A N 1
ATOM 1692 C CA . VAL A 1 210 ? 2.781 8.351 14.708 1.00 95.81 210 VAL A CA 1
ATOM 1693 C C . VAL A 1 210 ? 1.916 9.570 14.390 1.00 95.81 210 VAL A C 1
ATOM 1695 O O . VAL A 1 210 ? 1.365 10.173 15.306 1.00 95.81 210 VAL A O 1
ATOM 1698 N N . GLY A 1 211 ? 1.738 9.896 13.108 1.00 95.31 211 GLY A N 1
ATOM 1699 C CA . GLY A 1 211 ? 0.877 10.992 12.672 1.00 95.31 211 GLY A CA 1
ATOM 1700 C C . GLY A 1 211 ? -0.575 10.797 13.104 1.00 95.31 211 GLY A C 1
ATOM 1701 O O . GLY A 1 211 ? -1.187 11.731 13.613 1.00 95.31 211 GLY A O 1
ATOM 1702 N N . ALA A 1 212 ? -1.115 9.580 12.984 1.00 94.94 212 ALA A N 1
ATOM 1703 C CA . ALA A 1 212 ? -2.474 9.290 13.437 1.00 94.94 212 ALA A CA 1
ATOM 1704 C C . ALA A 1 212 ? -2.627 9.429 14.962 1.00 94.94 212 ALA A C 1
ATOM 1706 O O . ALA A 1 212 ? -3.599 10.023 15.424 1.00 94.94 212 ALA A O 1
ATOM 1707 N N . VAL A 1 213 ? -1.659 8.936 15.743 1.00 95.38 213 VAL A N 1
ATOM 1708 C CA . VAL A 1 213 ? -1.660 9.073 17.212 1.00 95.38 213 VAL A CA 1
ATOM 1709 C C . VAL A 1 213 ? -1.557 10.542 17.636 1.00 95.38 213 VAL A C 1
ATOM 1711 O O . VAL A 1 213 ? -2.293 10.987 18.518 1.00 95.38 213 VAL A O 1
ATOM 1714 N N . ASN A 1 214 ? -0.674 11.313 16.997 1.00 95.44 214 ASN A N 1
ATOM 1715 C CA . ASN A 1 214 ? -0.518 12.741 17.271 1.00 95.44 214 ASN A CA 1
ATOM 1716 C C . ASN A 1 214 ? -1.798 13.513 16.944 1.00 95.44 214 ASN A C 1
ATOM 1718 O O . ASN A 1 214 ? -2.242 14.325 17.754 1.00 95.44 214 ASN A O 1
ATOM 1722 N N . TRP A 1 215 ? -2.432 13.204 15.811 1.00 95.19 215 TRP A N 1
ATOM 1723 C CA . TRP A 1 215 ? -3.711 13.791 15.432 1.00 95.19 215 TRP A CA 1
ATOM 1724 C C . TRP A 1 215 ? -4.806 13.499 16.471 1.00 95.19 215 TRP A C 1
ATOM 1726 O O . TRP A 1 215 ? -5.523 14.409 16.882 1.00 95.19 215 TRP A O 1
ATOM 1736 N N . GLU A 1 216 ? -4.924 12.264 16.973 1.00 94.25 216 GLU A N 1
ATOM 1737 C CA . GLU A 1 216 ? -5.909 11.952 18.022 1.00 94.25 216 GLU A CA 1
ATOM 1738 C C . GLU A 1 216 ? -5.678 12.768 19.301 1.00 94.25 216 GLU A C 1
ATOM 1740 O O . GLU A 1 216 ? -6.644 13.213 19.927 1.00 94.25 216 GLU A O 1
ATOM 1745 N N . HIS A 1 217 ? -4.413 12.960 19.687 1.00 93.69 217 HIS A N 1
ATOM 1746 C CA . HIS A 1 217 ? -4.034 13.746 20.859 1.00 93.69 217 HIS A CA 1
ATOM 1747 C C . HIS A 1 217 ? -4.335 15.239 20.669 1.00 93.69 217 HIS A C 1
ATOM 1749 O O . HIS A 1 217 ? -4.933 15.862 21.543 1.00 93.69 217 HIS A O 1
ATOM 1755 N N . GLU A 1 218 ? -3.959 15.802 19.521 1.00 94.06 218 GLU A N 1
ATOM 1756 C CA . GLU A 1 218 ? -4.127 17.222 19.198 1.00 94.06 218 GLU A CA 1
ATOM 1757 C C . GLU A 1 218 ? -5.604 17.612 19.046 1.00 94.06 218 GLU A C 1
ATOM 1759 O O . GLU A 1 218 ? -6.038 18.634 19.574 1.00 94.06 218 GLU A O 1
ATOM 1764 N N . TYR A 1 219 ? -6.402 16.768 18.388 1.00 89.50 219 TYR A N 1
ATOM 1765 C CA . TYR A 1 219 ? -7.814 17.041 18.098 1.00 89.50 219 TYR A CA 1
ATOM 1766 C C . TYR A 1 219 ? -8.782 16.375 19.091 1.00 89.50 219 TYR A C 1
ATOM 1768 O O . TYR A 1 219 ? -10.003 16.421 18.898 1.00 89.50 219 TYR A O 1
ATOM 1776 N N . GLY A 1 220 ? -8.262 15.726 20.140 1.00 89.19 220 GLY A N 1
ATOM 1777 C CA . GLY A 1 220 ? -9.037 15.132 21.235 1.00 89.19 220 GLY A CA 1
ATOM 1778 C C . GLY A 1 220 ? -10.054 14.069 20.804 1.00 89.19 220 GLY A C 1
ATOM 1779 O O . GLY A 1 220 ? -11.024 13.810 21.520 1.00 89.19 220 GLY A O 1
ATOM 1780 N N . THR A 1 221 ? -9.874 13.471 19.625 1.00 87.00 221 THR A N 1
ATOM 1781 C CA . THR A 1 221 ? -10.856 12.578 19.001 1.00 87.00 221 THR A CA 1
ATOM 1782 C C . THR A 1 221 ? -10.215 11.229 18.698 1.00 87.00 221 THR A C 1
ATOM 1784 O O . THR A 1 221 ? -9.548 11.099 17.678 1.00 87.00 221 THR A O 1
ATOM 1787 N N . PRO A 1 222 ? -10.447 10.199 19.531 1.00 90.31 222 PRO A N 1
ATOM 1788 C CA . PRO A 1 222 ? -10.027 8.845 19.209 1.00 90.31 222 PRO A CA 1
ATOM 1789 C C . PRO A 1 222 ? -10.705 8.333 17.931 1.00 90.31 222 PRO A C 1
ATOM 1791 O O . PRO A 1 222 ? -11.917 8.480 17.759 1.00 90.31 222 PRO A O 1
ATOM 1794 N N . ILE A 1 223 ? -9.959 7.635 17.087 1.00 87.56 223 ILE A N 1
ATOM 1795 C CA . ILE A 1 223 ? -10.394 7.021 15.829 1.00 87.56 223 ILE A CA 1
ATOM 1796 C C . ILE A 1 223 ? -11.535 6.033 16.078 1.00 87.56 223 ILE A C 1
ATOM 1798 O O . ILE A 1 223 ? -12.529 6.028 15.353 1.00 87.56 223 ILE A O 1
ATOM 1802 N N . ALA A 1 224 ? -11.479 5.276 17.177 1.00 84.56 224 ALA A N 1
ATOM 1803 C CA . ALA A 1 224 ? -12.575 4.398 17.588 1.00 84.56 224 ALA A CA 1
ATOM 1804 C C . ALA A 1 224 ? -13.900 5.157 17.824 1.00 84.56 224 ALA A C 1
ATOM 1806 O O . ALA A 1 224 ? -14.976 4.609 17.583 1.00 84.56 224 ALA A O 1
ATOM 1807 N N . LYS A 1 225 ? -13.838 6.424 18.263 1.00 86.12 225 LYS A N 1
ATOM 1808 C CA . LYS A 1 225 ? -15.021 7.282 18.429 1.00 86.12 225 LYS A CA 1
ATOM 1809 C C . LYS A 1 225 ? -15.472 7.918 17.117 1.00 86.12 225 LYS A C 1
ATOM 1811 O O . LYS A 1 225 ? -16.662 8.188 16.981 1.00 86.12 225 LYS A O 1
ATOM 1816 N N . MET A 1 226 ? -14.574 8.117 16.146 1.00 86.94 226 MET A N 1
ATOM 1817 C CA . MET A 1 226 ? -14.958 8.612 14.817 1.00 86.94 226 MET A CA 1
ATOM 1818 C C . MET A 1 226 ? -15.994 7.694 14.165 1.00 86.94 226 MET A C 1
ATOM 1820 O O . MET A 1 226 ? -16.962 8.184 13.598 1.00 86.94 226 MET A O 1
ATOM 1824 N N . LEU A 1 227 ? -15.848 6.374 14.318 1.00 76.31 227 LEU A N 1
ATOM 1825 C CA . LEU A 1 227 ? -16.781 5.382 13.763 1.00 76.31 227 LEU A CA 1
ATOM 1826 C C . LEU A 1 227 ? -18.205 5.462 14.346 1.00 76.31 227 LEU A C 1
ATOM 1828 O O . LEU A 1 227 ? -19.128 4.887 13.779 1.00 76.31 227 LEU A O 1
ATOM 1832 N N . GLN A 1 228 ? -18.384 6.151 15.474 1.00 84.56 228 GLN A N 1
ATOM 1833 C CA . GLN A 1 228 ? -19.678 6.359 16.134 1.00 84.56 228 GLN A CA 1
ATOM 1834 C C . GLN A 1 228 ? -20.240 7.768 15.883 1.00 84.56 228 GLN A C 1
ATOM 1836 O O . GLN A 1 228 ? -21.316 8.103 16.378 1.00 84.56 228 GLN A O 1
ATOM 1841 N N . ALA A 1 229 ? -19.504 8.614 15.157 1.00 87.62 229 ALA A N 1
ATOM 1842 C CA . ALA A 1 229 ? -19.908 9.975 14.848 1.00 87.62 229 ALA A CA 1
ATOM 1843 C C . ALA A 1 229 ? -21.040 10.010 13.807 1.00 87.62 229 ALA A C 1
ATOM 1845 O O . ALA A 1 229 ? -21.292 9.042 13.088 1.00 87.62 229 ALA A O 1
ATOM 1846 N N . SER A 1 230 ? -21.710 11.161 13.690 1.00 92.31 230 SER A N 1
ATOM 1847 C CA . SER A 1 230 ? -22.614 11.397 12.562 1.00 92.31 230 SER A CA 1
ATOM 1848 C C . SER A 1 230 ? -21.838 11.335 11.236 1.00 92.31 230 SER A C 1
ATOM 1850 O O . SER A 1 230 ? -20.653 11.679 11.226 1.00 92.31 230 SER A O 1
ATOM 1852 N N . PRO A 1 231 ? -22.477 10.968 10.108 1.00 92.25 231 PRO A N 1
ATOM 1853 C CA . PRO A 1 231 ? -21.795 10.861 8.817 1.00 92.25 231 PRO A CA 1
ATOM 1854 C C . PRO A 1 231 ? -20.991 12.113 8.446 1.00 92.25 231 PRO A C 1
ATOM 1856 O O . PRO A 1 231 ? -19.823 12.015 8.098 1.00 92.25 231 PRO A O 1
ATOM 1859 N N . THR A 1 232 ? -21.570 13.305 8.617 1.00 92.12 232 THR A N 1
ATOM 1860 C CA . THR A 1 232 ? -20.884 14.577 8.342 1.00 92.12 232 THR A CA 1
ATOM 1861 C C . THR A 1 232 ? -19.651 14.777 9.222 1.00 92.12 232 THR A C 1
ATOM 1863 O O . THR A 1 232 ? -18.605 15.204 8.742 1.00 92.12 232 THR A O 1
ATOM 1866 N N . MET A 1 233 ? -19.746 14.461 10.517 1.00 90.25 233 MET A N 1
ATOM 1867 C CA . MET A 1 233 ? -18.609 14.610 11.424 1.00 90.25 233 MET A CA 1
ATOM 1868 C C . MET A 1 233 ? -17.526 13.568 11.143 1.00 90.25 233 MET A C 1
ATOM 1870 O O . MET A 1 233 ? -16.344 13.897 11.209 1.00 90.25 233 MET A O 1
ATOM 1874 N N . PHE A 1 234 ? -17.916 12.338 10.805 1.00 91.19 234 PHE A N 1
ATOM 1875 C CA . PHE A 1 234 ? -16.988 11.301 10.370 1.00 91.19 234 PHE A CA 1
ATOM 1876 C C . PHE A 1 234 ? -16.211 11.744 9.129 1.00 91.19 234 PHE A C 1
ATOM 1878 O O . PHE A 1 234 ? -14.985 11.700 9.151 1.00 91.19 234 PHE A O 1
ATOM 1885 N N . GLU A 1 235 ? -16.899 12.228 8.094 1.00 90.88 235 GLU A N 1
ATOM 1886 C CA . GLU A 1 235 ? -16.273 12.688 6.852 1.00 90.88 235 GLU A CA 1
ATOM 1887 C C . GLU A 1 235 ? -15.293 13.843 7.099 1.00 90.88 235 GLU A C 1
ATOM 1889 O O . GLU A 1 235 ? -14.125 13.736 6.730 1.00 90.88 235 GLU A O 1
ATOM 1894 N N . ASN A 1 236 ? -15.702 14.878 7.841 1.00 89.50 236 ASN A N 1
ATOM 1895 C CA . ASN A 1 236 ? -14.822 16.004 8.173 1.00 89.50 236 ASN A CA 1
ATOM 1896 C C . ASN A 1 236 ? -13.576 15.563 8.962 1.00 89.50 236 ASN A C 1
ATOM 1898 O O . ASN A 1 236 ? -12.462 16.022 8.705 1.00 89.50 236 ASN A O 1
ATOM 1902 N N . ARG A 1 237 ? -13.743 14.665 9.943 1.00 91.12 237 ARG A N 1
ATOM 1903 C CA . ARG A 1 237 ? -12.623 14.154 10.749 1.00 91.12 237 ARG A CA 1
ATOM 1904 C C . ARG A 1 237 ? -11.718 13.227 9.941 1.00 91.12 237 ARG A C 1
ATOM 1906 O O . ARG A 1 237 ? -10.506 13.287 10.114 1.00 91.12 237 ARG A O 1
ATOM 1913 N N . LYS A 1 238 ? -12.287 12.411 9.050 1.00 91.56 238 LYS A N 1
ATOM 1914 C CA . LYS A 1 238 ? -11.550 11.563 8.108 1.00 91.56 238 LYS A CA 1
ATOM 1915 C C . LYS A 1 238 ? -10.662 12.417 7.210 1.00 91.56 238 LYS A C 1
ATOM 1917 O O . LYS A 1 238 ? -9.479 12.121 7.108 1.00 91.56 238 LYS A O 1
ATOM 1922 N N . GLU A 1 239 ? -11.194 13.480 6.609 1.00 89.38 239 GLU A N 1
ATOM 1923 C CA . GLU A 1 239 ? -10.391 14.383 5.777 1.00 89.38 239 GLU A CA 1
ATOM 1924 C C . GLU A 1 239 ? -9.275 15.066 6.569 1.00 89.38 239 GLU A C 1
ATOM 1926 O O . GLU A 1 239 ? -8.124 15.059 6.135 1.00 89.38 239 GLU A O 1
ATOM 1931 N N . GLY A 1 240 ? -9.581 15.579 7.765 1.00 90.75 240 GLY A N 1
ATOM 1932 C CA . GLY A 1 240 ? -8.575 16.183 8.640 1.00 90.75 240 GLY A CA 1
ATOM 1933 C C . GLY A 1 240 ? -7.443 15.215 8.996 1.00 90.75 240 GLY A C 1
ATOM 1934 O O . GLY A 1 240 ? -6.271 15.573 8.888 1.00 90.75 240 GLY A O 1
ATOM 1935 N N . LEU A 1 241 ? -7.780 13.974 9.360 1.00 92.00 241 LEU A N 1
ATOM 1936 C CA . LEU A 1 241 ? -6.799 12.924 9.631 1.00 92.00 241 LEU A CA 1
ATOM 1937 C C . LEU A 1 241 ? -5.966 12.608 8.384 1.00 92.00 241 LEU A C 1
ATOM 1939 O O . LEU A 1 241 ? -4.742 12.534 8.477 1.00 92.00 241 LEU A O 1
ATOM 1943 N N . LEU A 1 242 ? -6.608 12.451 7.221 1.00 90.25 242 LEU A N 1
ATOM 1944 C CA . LEU A 1 242 ? -5.924 12.178 5.956 1.00 90.25 242 LEU A CA 1
ATOM 1945 C C . LEU A 1 242 ? -4.926 13.286 5.608 1.00 90.25 242 LEU A C 1
ATOM 1947 O O . LEU A 1 242 ? -3.792 12.967 5.266 1.00 90.25 242 LEU A O 1
ATOM 1951 N N . HIS A 1 243 ? -5.308 14.560 5.734 1.00 88.50 243 HIS A N 1
ATOM 1952 C CA . HIS A 1 243 ? -4.418 15.703 5.502 1.00 88.50 243 HIS A CA 1
ATOM 1953 C C . HIS A 1 243 ? -3.271 15.796 6.511 1.00 88.50 243 HIS A C 1
ATOM 1955 O O . HIS A 1 243 ? -2.168 16.206 6.152 1.00 88.50 243 HIS A O 1
ATOM 1961 N N . TYR A 1 244 ? -3.493 15.393 7.758 1.00 91.75 244 TYR A N 1
ATOM 1962 C CA . TYR A 1 244 ? -2.443 15.406 8.768 1.00 91.75 244 TYR A CA 1
ATOM 1963 C C . TYR A 1 244 ? -1.385 14.330 8.497 1.00 91.75 244 TYR A C 1
ATOM 1965 O O . TYR A 1 244 ? -0.195 14.622 8.392 1.00 91.75 244 TYR A O 1
ATOM 1973 N N . VAL A 1 245 ? -1.808 13.074 8.309 1.00 92.19 245 VAL A N 1
ATOM 1974 C CA . VAL A 1 245 ? -0.863 11.966 8.064 1.00 92.19 245 VAL A CA 1
ATOM 1975 C C . VAL A 1 245 ? -0.154 12.106 6.718 1.00 92.19 245 VAL A C 1
ATOM 1977 O O . VAL A 1 245 ? 1.007 11.733 6.573 1.00 92.19 245 VAL A O 1
ATOM 1980 N N . ALA A 1 246 ? -0.838 12.683 5.734 1.00 87.62 246 ALA A N 1
ATOM 1981 C CA . ALA A 1 246 ? -0.271 13.104 4.464 1.00 87.62 246 ALA A CA 1
ATOM 1982 C C . ALA A 1 246 ? 0.946 14.008 4.608 1.00 87.62 246 ALA A C 1
ATOM 1984 O O . ALA A 1 246 ? 1.985 13.756 3.995 1.00 87.62 246 ALA A O 1
ATOM 1985 N N . TYR A 1 247 ? 0.769 15.068 5.394 1.00 88.19 247 TYR A N 1
ATOM 1986 C CA . TYR A 1 247 ? 1.781 16.070 5.648 1.00 88.19 247 TYR A CA 1
ATOM 1987 C C . TYR A 1 247 ? 2.990 15.431 6.339 1.00 88.19 247 TYR A C 1
ATOM 1989 O O . TYR A 1 247 ? 4.105 15.559 5.843 1.00 88.19 247 TYR A O 1
ATOM 1997 N N . GLU A 1 248 ? 2.766 14.627 7.383 1.00 90.31 248 GLU A N 1
ATOM 1998 C CA . GLU A 1 248 ? 3.829 13.906 8.102 1.00 90.31 248 GLU A CA 1
ATOM 1999 C C . GLU A 1 248 ? 4.655 12.982 7.192 1.00 90.31 248 GLU A C 1
ATOM 2001 O O . GLU A 1 248 ? 5.886 12.923 7.282 1.00 90.31 248 GLU A O 1
ATOM 2006 N N . VAL A 1 249 ? 3.985 12.254 6.293 1.00 88.94 249 VAL A N 1
ATOM 2007 C CA . VAL A 1 249 ? 4.653 11.385 5.315 1.00 88.94 249 VAL A CA 1
ATOM 2008 C C . VAL A 1 249 ? 5.452 12.210 4.311 1.00 88.94 249 VAL A C 1
ATOM 2010 O O . VAL A 1 249 ? 6.597 11.871 4.017 1.00 88.94 249 VAL A O 1
ATOM 2013 N N . GLN A 1 250 ? 4.877 13.292 3.789 1.00 83.81 250 GLN A N 1
ATOM 2014 C CA . GLN A 1 250 ? 5.554 14.146 2.817 1.00 83.81 250 GLN A CA 1
ATOM 2015 C C . GLN A 1 250 ? 6.785 14.825 3.425 1.00 83.81 250 GLN A C 1
ATOM 2017 O O . GLN A 1 250 ? 7.858 14.766 2.831 1.00 83.81 250 GLN A O 1
ATOM 2022 N N . GLU A 1 251 ? 6.670 15.383 4.631 1.00 86.19 251 GLU A N 1
ATOM 2023 C CA . GLU A 1 251 ? 7.789 16.012 5.338 1.00 86.19 251 GLU A CA 1
ATOM 2024 C C . GLU A 1 251 ? 8.933 15.013 5.576 1.00 86.19 251 GLU A C 1
ATOM 2026 O O . GLU A 1 251 ? 10.114 15.350 5.454 1.00 86.19 251 GLU A O 1
ATOM 2031 N N . CYS A 1 252 ? 8.598 13.757 5.887 1.00 86.81 252 CYS A N 1
ATOM 2032 C CA . CYS A 1 252 ? 9.579 12.685 6.014 1.00 86.81 252 CYS A CA 1
ATOM 2033 C C . CYS A 1 252 ? 10.325 12.434 4.695 1.00 86.81 252 CYS A C 1
ATOM 2035 O O . CYS A 1 252 ? 11.557 12.406 4.687 1.00 86.81 252 CYS A O 1
ATOM 2037 N N . LEU A 1 253 ? 9.604 12.319 3.578 1.00 82.38 253 LEU A N 1
ATOM 2038 C CA . LEU A 1 253 ? 10.199 12.089 2.260 1.00 82.38 253 LEU A CA 1
ATOM 2039 C C . LEU A 1 253 ? 11.038 13.283 1.778 1.00 82.38 253 LEU A C 1
ATOM 2041 O O . LEU A 1 253 ? 12.126 13.092 1.229 1.00 82.38 253 LEU A O 1
ATOM 2045 N N . ASP A 1 254 ? 10.597 14.513 2.036 1.00 81.44 254 ASP A N 1
ATOM 2046 C CA . ASP A 1 254 ? 11.340 15.729 1.686 1.00 81.44 254 ASP A CA 1
ATOM 2047 C C . ASP A 1 254 ? 12.676 15.796 2.443 1.00 81.44 254 ASP A C 1
ATOM 2049 O O . ASP A 1 254 ? 13.732 16.059 1.858 1.00 81.44 254 ASP A O 1
ATOM 2053 N N . LYS A 1 255 ? 12.672 15.436 3.733 1.00 83.25 255 LYS A N 1
ATOM 2054 C CA . LYS A 1 255 ? 13.903 15.308 4.532 1.00 83.25 255 LYS A CA 1
ATOM 2055 C C . LYS A 1 255 ? 14.849 14.245 3.972 1.00 83.25 255 LYS A C 1
ATOM 2057 O O . LYS A 1 255 ? 16.058 14.468 3.950 1.00 83.25 255 LYS A O 1
ATOM 2062 N N . MET A 1 256 ? 14.322 13.117 3.492 1.00 78.19 256 MET A N 1
ATOM 2063 C CA . MET A 1 256 ? 15.131 12.043 2.900 1.00 78.19 256 MET A CA 1
ATOM 2064 C C . MET A 1 256 ? 15.740 12.429 1.547 1.00 78.19 256 MET A C 1
ATOM 2066 O O . MET A 1 256 ? 16.856 12.011 1.232 1.00 78.19 256 MET A O 1
ATOM 2070 N N . THR A 1 257 ? 15.027 13.221 0.744 1.00 72.00 257 THR A N 1
ATOM 2071 C CA . THR A 1 257 ? 15.513 13.710 -0.560 1.00 72.00 257 THR A CA 1
ATOM 2072 C C . THR A 1 257 ? 16.500 14.870 -0.424 1.00 72.00 257 THR A C 1
ATOM 2074 O O . THR A 1 257 ? 17.270 15.150 -1.343 1.00 72.00 257 THR A O 1
ATOM 2077 N N . GLY A 1 258 ? 16.525 15.537 0.734 1.00 68.56 258 GLY A N 1
ATOM 2078 C CA . GLY A 1 258 ? 17.245 16.796 0.906 1.00 68.56 258 GLY A CA 1
ATOM 2079 C C . GLY A 1 258 ? 16.601 17.943 0.121 1.00 68.56 258 GLY A C 1
ATOM 2080 O O . GLY A 1 258 ? 17.230 18.991 -0.055 1.00 68.56 258 GLY A O 1
ATOM 2081 N N . ALA A 1 259 ? 15.367 17.753 -0.360 1.00 63.62 259 ALA A N 1
ATOM 2082 C CA . ALA A 1 259 ? 14.580 18.819 -0.944 1.00 63.62 259 ALA A CA 1
ATOM 2083 C C . ALA A 1 259 ? 14.316 19.877 0.134 1.00 63.62 259 ALA A C 1
ATOM 2085 O O . ALA A 1 259 ? 13.917 19.576 1.260 1.00 63.62 259 ALA A O 1
ATOM 2086 N N . LYS A 1 260 ? 14.563 21.146 -0.200 1.00 55.44 260 LYS A N 1
ATOM 2087 C CA . LYS A 1 260 ? 14.084 22.249 0.634 1.00 55.44 260 LYS A CA 1
ATOM 2088 C C . LYS A 1 260 ? 12.571 22.303 0.465 1.00 55.44 260 LYS A C 1
ATOM 2090 O O . LYS A 1 260 ? 12.121 22.570 -0.643 1.00 55.44 260 LYS A O 1
ATOM 2095 N N . ASP A 1 261 ? 11.865 22.024 1.557 1.00 50.56 261 ASP A N 1
ATOM 2096 C CA . ASP A 1 261 ? 10.419 22.158 1.770 1.00 50.56 261 ASP A CA 1
ATOM 2097 C C . ASP A 1 261 ? 9.679 22.898 0.629 1.00 50.56 261 ASP A C 1
ATOM 2099 O O . ASP A 1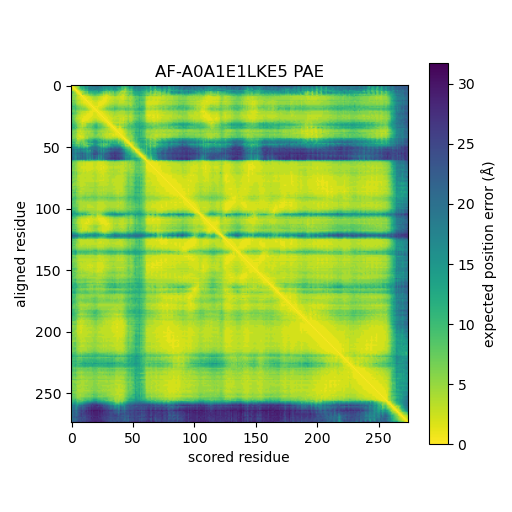 261 ? 9.662 24.138 0.601 1.00 50.56 261 ASP A O 1
ATOM 2103 N N . PRO A 1 262 ? 9.094 22.166 -0.338 1.00 47.66 262 PRO A N 1
ATOM 2104 C CA . PRO A 1 262 ? 8.330 22.772 -1.421 1.00 47.66 262 PRO A CA 1
ATOM 2105 C C . PRO A 1 262 ? 6.977 23.331 -0.942 1.00 47.66 262 PRO A C 1
ATOM 2107 O O . PRO A 1 262 ? 6.348 24.100 -1.670 1.00 47.66 262 PRO A O 1
ATOM 2110 N N . PHE A 1 263 ? 6.532 23.003 0.278 1.00 47.62 263 PHE A N 1
ATOM 2111 C CA . PHE A 1 263 ? 5.223 23.385 0.814 1.00 47.62 263 PHE A CA 1
ATOM 2112 C C . PHE A 1 263 ? 5.231 24.677 1.626 1.00 47.62 263 PHE A C 1
ATOM 2114 O O . PHE A 1 263 ? 4.163 25.216 1.908 1.00 47.62 263 PHE A O 1
ATOM 2121 N N . ARG A 1 264 ? 6.399 25.290 1.853 1.00 44.16 264 ARG A N 1
ATOM 2122 C CA . ARG A 1 264 ? 6.488 26.654 2.403 1.00 44.16 264 ARG A CA 1
ATOM 2123 C C . ARG A 1 264 ? 5.767 27.724 1.555 1.00 44.16 264 ARG A C 1
ATOM 2125 O O . ARG A 1 264 ? 5.608 28.848 2.022 1.00 44.16 264 ARG A O 1
ATOM 2132 N N . TYR A 1 265 ? 5.329 27.387 0.334 1.00 39.34 265 TYR A N 1
ATOM 2133 C CA . TYR A 1 265 ? 4.604 28.271 -0.592 1.00 39.34 265 TYR A CA 1
ATOM 2134 C C . TYR A 1 265 ? 3.112 27.964 -0.786 1.00 39.34 265 TYR A C 1
ATOM 2136 O O . TYR A 1 265 ? 2.419 28.772 -1.402 1.00 39.34 265 TYR A O 1
ATOM 2144 N N . MET A 1 266 ? 2.579 26.865 -0.246 1.00 38.62 266 MET A N 1
ATOM 2145 C CA . MET A 1 266 ? 1.130 26.664 -0.188 1.00 38.62 266 MET A CA 1
ATOM 2146 C C . MET A 1 266 ? 0.699 26.922 1.245 1.00 38.62 266 MET A C 1
ATOM 2148 O O . MET A 1 266 ? 0.916 26.077 2.101 1.00 38.62 266 MET A O 1
ATOM 2152 N N . GLY A 1 267 ? 0.141 28.106 1.511 1.00 35.84 267 GLY A N 1
ATOM 2153 C CA . GLY A 1 267 ? -0.314 28.577 2.826 1.00 35.84 267 GLY A CA 1
ATOM 2154 C C . GLY A 1 267 ? -1.468 27.775 3.441 1.00 35.84 267 GLY A C 1
ATOM 2155 O O . GLY A 1 267 ? -2.411 28.359 3.967 1.00 35.84 267 GLY A O 1
ATOM 2156 N N . ILE A 1 268 ? -1.401 26.448 3.392 1.00 41.41 268 ILE A N 1
ATOM 2157 C CA . ILE A 1 268 ? -2.212 25.532 4.174 1.00 41.41 268 ILE A CA 1
ATOM 2158 C C . ILE A 1 268 ? -1.604 25.549 5.577 1.00 41.41 268 ILE A C 1
ATOM 2160 O O . ILE A 1 268 ? -0.850 24.665 5.976 1.00 41.41 268 ILE A O 1
ATOM 2164 N N . GLY A 1 269 ? -1.879 26.623 6.319 1.00 37.19 269 GLY A N 1
ATOM 2165 C CA . GLY A 1 269 ? -1.776 26.548 7.768 1.00 37.19 269 GLY A CA 1
ATOM 2166 C C . GLY A 1 269 ? -2.607 25.352 8.221 1.00 37.19 269 GLY A C 1
ATOM 2167 O O . GLY A 1 269 ? -3.699 25.134 7.688 1.00 37.19 269 GLY A O 1
ATOM 2168 N N . ALA A 1 270 ? -2.084 24.566 9.165 1.00 37.62 270 ALA A N 1
ATOM 2169 C CA . ALA A 1 270 ? -2.889 23.577 9.868 1.00 37.62 270 ALA A CA 1
ATOM 2170 C C . ALA A 1 270 ? -4.238 24.232 10.221 1.00 37.62 270 ALA A C 1
ATOM 2172 O O . ALA A 1 270 ? -4.222 25.367 10.718 1.00 37.62 270 ALA A O 1
ATOM 2173 N N . PRO A 1 271 ? -5.389 23.612 9.899 1.00 41.50 271 PRO A N 1
ATOM 2174 C CA . PRO A 1 271 ? -6.673 24.182 10.264 1.00 41.50 271 PRO A CA 1
ATOM 2175 C C . PRO A 1 271 ? -6.655 24.375 11.777 1.00 41.50 271 PRO A C 1
ATOM 2177 O O . PRO A 1 271 ? -6.562 23.414 12.538 1.00 41.50 271 PRO A O 1
ATOM 2180 N N . GLY A 1 272 ? -6.642 25.641 12.195 1.00 36.47 272 GLY A N 1
ATOM 2181 C CA . GLY A 1 272 ? -6.613 25.989 13.604 1.00 36.47 272 GLY A CA 1
ATOM 2182 C C . GLY A 1 272 ? -7.806 25.350 14.316 1.00 36.47 272 GLY A C 1
ATOM 2183 O O . GLY A 1 272 ? -8.851 25.147 13.689 1.00 36.47 272 GLY A O 1
ATOM 2184 N N . PRO A 1 273 ? -7.668 25.016 15.606 1.00 37.84 273 PRO A N 1
ATOM 2185 C CA . PRO A 1 273 ? -8.755 24.411 16.357 1.00 37.84 273 PRO A CA 1
ATOM 2186 C C . PRO A 1 273 ? -9.962 25.361 16.362 1.00 37.84 273 PRO A C 1
ATOM 2188 O O . PRO A 1 273 ? -9.877 26.467 16.897 1.00 37.84 273 PRO A O 1
ATOM 2191 N N . THR A 1 274 ? -11.063 24.934 15.739 1.00 40.97 274 THR A N 1
ATOM 2192 C CA . THR A 1 274 ? -12.407 25.505 15.936 1.00 40.97 274 THR A CA 1
ATOM 2193 C C . THR A 1 274 ? -13.132 24.752 17.033 1.00 40.97 274 THR A C 1
ATOM 2195 O O . THR A 1 274 ? -13.167 23.501 16.925 1.00 40.97 274 THR A O 1
#

=== Feature glossary ===
The record interleaves many kinds of information about one protein. Here is each kind framed as the question it answers.

Q: What does the local fold look like, residue by residue?
A: The Foldseek 3Di string encodes local tertiary geometry as a 20-letter alphabet — one character per residue — derived from the relative positions of nearby Cα atoms. Unlike the amino-acid sequence, 3Di is a direct function of the 3D structure, so two proteins with the same fold have similar 3Di strings even at low sequence identity.

Q: Which residues are in helices, strands, or loops?
A: The SS8 string is DSSP's per-residue secondary-structure call. α-helix (H) means an i→i+4 H-bond ladder; β-strand (E) means the residue participates in a β-sheet; 3₁₀ (G) and π (I) are tighter and wider helices; T/S are turns/bends; '-' is loop.

Q: How big and how compact is the whole molecule?
A: Radius of gyration (Rg) is the root-mean-square distance of Cα atoms from their centroid — a single number for overall size and compactness. A globular domain of N residues has Rg ≈ 2.2·N^0.38 Å; an extended or disordered chain has a much larger Rg. The Cα contact count is the number of residue pairs whose Cα atoms are within 8 Å and are more than four positions apart in sequence — a standard proxy for tertiary packing density. The bounding box is the smallest axis-aligned box enclosing all Cα atoms.

Q: Where is each backbone atom in 3D?
A: Structure coordinates are given as an mmCIF _atom_site loop: one row per atom with element, residue name, chain id, sequence number, and x/y/z position in Å. Only the four main-chain atoms per residue are included here; side chains are omitted to keep the record compact.

Q: What is the amino-acid chain?
A: Primary structure: the covalent order of the twenty standard amino acids along the backbone. Two proteins with the same sequence will (almost always) fold to the same structure; two with 30% identity often share a fold but not the details.

Q: What if only a Cα trace is available?
A: Three-state secondary structure (P-SEA) collapses the eight DSSP classes into helix (a), strand (b), and coil (c). P-SEA assigns these from Cα geometry alone — distances and angles — without requiring backbone oxygens, so it works on any Cα trace.

Q: What family and function is it annotated with?
A: Database cross-references. InterPro integrates a dozen domain/family signature databases into unified entries with residue-range hits. GO terms attach function/process/location labels with evidence codes. CATH codes position the fold in a four-level structural taxonomy. Organism is the NCBI-taxonomy species name.

Q: How confident is the AlphaFold model at each residue?
A: pLDDT is the predicted lDDT-Cα score: AlphaFold's confidence that the local environment of each residue (all inter-atomic distances within 15 Å) is correctly placed. It is a per-residue number between 0 and 100, with higher meaning more reliable.

Q: How mobile is each atom in the crystal?
A: B-factor (Debye–Waller factor) reflects atomic displacement in the crystal lattice. It is an experimental observable (units Å²), not a prediction; low values mean the atom is pinned down, high values mean it moves or is heterogeneous across the crystal.

Q: Which residues are buried vs exposed?
A: SASA measures how much of the protein is reachable by solvent. It is computed by rolling a water-sized probe over the atomic surface and summing the exposed area (Å²). Per-residue SASA distinguishes core (buried, low SASA) from surface (exposed, high SASA) residues; total SASA is a whole-molecule size measure.

Q: What do the diagnostic plots show?
A: Plot images: a contact map (which residues are close in 3D, as an N×N binary image), a Ramachandran scatter (backbone torsion angles, revealing secondary-structure composition at a glance), and — for AlphaFold structures — a PAE heatmap (pairwise prediction confidence).

Q: What known structures does this most resemble?
A: The Foldseek neighbor list gives the closest experimentally determined structures in the PDB, ranked by structural alignment. TM-score near 1 means near-identical fold; near 0.3 means only rough topology match. This is how one finds what a novel AlphaFold prediction most resembles in the solved-structure universe.

Q: Are the domains correctly placed relative to each other?
A: Predicted aligned error is AlphaFold's pairwise confidence. Unlike pLDDT (per-residue), PAE is per-residue-pair and captures whether two parts of the structure are correctly placed relative to each other. Units are ångströms of expected positional error.

Q: What do the rendered images show?
A: Structure images are PyMOL renders from six orthogonal camera directions. Cartoon representation draws helices as coils and strands as arrows; sticks shows the backbone as bonds; surface shows the solvent-excluded envelope. Rainbow coloring maps sequence position to hue (blue→red, N→C); chain coloring assigns a distinct color per polypeptide.

Q: What are the backbone torsion angles?
A: φ (phi) and ψ (psi) are the two rotatable backbone dihedrals per residue: φ is the C(i-1)–N–Cα–C torsion, ψ is the N–Cα–C–N(i+1) torsion, both in degrees on (−180°, 180°]. α-helical residues cluster near (−60°, −45°); β-strand residues near (−120°, +130°). A Ramachandran plot is simply a scatter of (φ, ψ) for every residue.